Protein AF-A0A7K0MUE7-F1 (afdb_monomer_lite)

Structure (mmCIF, N/CA/C/O backbone):
data_AF-A0A7K0MUE7-F1
#
_entry.id   AF-A0A7K0MUE7-F1
#
loop_
_atom_site.group_PDB
_atom_site.id
_atom_site.type_symbol
_atom_site.label_atom_id
_atom_site.label_alt_id
_atom_site.label_comp_id
_atom_site.label_asym_id
_atom_site.label_entity_id
_atom_site.label_seq_id
_atom_site.pdbx_PDB_ins_code
_atom_site.Cartn_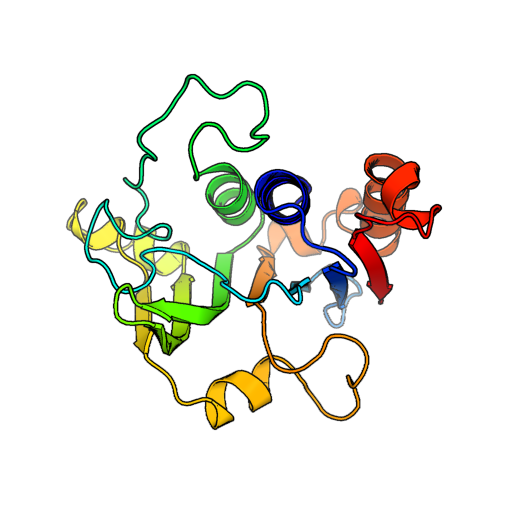x
_atom_site.Cartn_y
_atom_site.Cartn_z
_atom_site.occupancy
_atom_site.B_iso_or_equiv
_atom_site.auth_seq_id
_atom_site.auth_comp_id
_atom_site.auth_asym_id
_atom_site.auth_atom_id
_atom_site.pdbx_PDB_model_num
ATOM 1 N N . MET A 1 1 ? 1.397 7.897 -7.115 1.00 64.81 1 MET A N 1
ATOM 2 C CA . MET A 1 1 ? 2.329 8.061 -5.962 1.00 64.81 1 MET A CA 1
ATOM 3 C C . MET A 1 1 ? 1.820 9.136 -5.016 1.00 64.81 1 MET A C 1
ATOM 5 O O . MET A 1 1 ? 1.732 8.870 -3.827 1.00 64.81 1 MET A O 1
ATOM 9 N N . THR A 1 2 ? 1.452 10.316 -5.527 1.00 72.81 2 THR A N 1
ATOM 10 C CA . THR A 1 2 ? 0.734 11.356 -4.767 1.00 72.81 2 THR A CA 1
ATOM 11 C C . THR A 1 2 ? -0.554 10.816 -4.142 1.00 72.81 2 THR A C 1
ATOM 13 O O . THR A 1 2 ? -0.790 11.038 -2.965 1.00 72.81 2 THR A O 1
ATOM 16 N N . ASP A 1 3 ? -1.286 9.955 -4.854 1.00 74.00 3 ASP A N 1
ATOM 17 C CA . ASP A 1 3 ? -2.552 9.374 -4.371 1.00 74.00 3 ASP A CA 1
ATOM 18 C C . ASP A 1 3 ? -2.396 8.581 -3.060 1.00 74.00 3 ASP A C 1
ATOM 20 O O . ASP A 1 3 ? -3.285 8.580 -2.210 1.00 74.00 3 ASP A O 1
ATOM 24 N N . THR A 1 4 ? -1.248 7.921 -2.856 1.00 71.62 4 THR A N 1
ATOM 25 C CA . THR A 1 4 ? -0.945 7.204 -1.606 1.00 71.62 4 THR A CA 1
ATOM 26 C C . THR A 1 4 ? -0.767 8.176 -0.443 1.00 71.62 4 THR A C 1
ATOM 28 O O . THR A 1 4 ? -1.278 7.937 0.649 1.00 71.62 4 THR A O 1
ATOM 31 N N . LEU A 1 5 ? -0.083 9.298 -0.679 1.00 74.88 5 LEU A N 1
ATOM 32 C CA . LEU A 1 5 ? 0.125 10.342 0.326 1.00 74.88 5 LEU A CA 1
ATOM 33 C C . LEU A 1 5 ? -1.167 11.112 0.611 1.00 74.88 5 LEU A C 1
ATOM 35 O O . LEU A 1 5 ? -1.449 11.430 1.766 1.00 74.88 5 LEU A O 1
ATOM 39 N N . ASP A 1 6 ? -1.990 11.341 -0.410 1.00 74.88 6 ASP A N 1
ATOM 40 C CA . ASP A 1 6 ? -3.297 11.982 -0.271 1.00 74.88 6 ASP A CA 1
ATOM 41 C C . ASP A 1 6 ? -4.249 11.154 0.598 1.00 74.88 6 ASP A C 1
ATOM 43 O O . ASP A 1 6 ? -5.021 11.735 1.363 1.00 74.88 6 ASP A O 1
ATOM 47 N N . ASN A 1 7 ? -4.160 9.819 0.556 1.00 75.69 7 ASN A N 1
ATOM 48 C CA . ASN A 1 7 ? -4.917 8.948 1.461 1.00 75.69 7 ASN A CA 1
ATOM 49 C C . ASN A 1 7 ? -4.481 9.129 2.923 1.00 75.69 7 ASN A C 1
ATOM 51 O O . ASN A 1 7 ? -5.331 9.287 3.802 1.00 75.69 7 ASN A O 1
ATOM 55 N N . VAL A 1 8 ? -3.172 9.163 3.194 1.00 75.62 8 VAL A N 1
ATOM 56 C CA . VAL A 1 8 ? -2.651 9.375 4.557 1.00 75.62 8 VAL A CA 1
ATOM 57 C C . VAL A 1 8 ? -3.052 10.757 5.085 1.00 75.62 8 VAL A C 1
ATOM 59 O O . VAL A 1 8 ? -3.523 10.890 6.221 1.00 75.62 8 VAL A O 1
ATOM 62 N N . LEU A 1 9 ? -2.926 11.794 4.252 1.00 73.50 9 LEU A N 1
ATOM 63 C CA . LEU A 1 9 ? -3.312 13.167 4.586 1.00 73.50 9 LEU A CA 1
ATOM 64 C C . LEU A 1 9 ? -4.824 13.304 4.810 1.00 73.50 9 LEU A C 1
ATOM 66 O O . LEU A 1 9 ? -5.243 13.947 5.777 1.00 73.50 9 LEU A O 1
ATOM 70 N N . GLY A 1 10 ? -5.637 12.693 3.947 1.00 72.12 10 GLY A N 1
ATOM 71 C CA . GLY A 1 10 ? -7.096 12.695 4.044 1.00 72.12 10 GLY A CA 1
ATOM 72 C C . GLY A 1 10 ? -7.580 12.055 5.344 1.00 72.12 10 GLY A C 1
ATOM 73 O O . GLY A 1 10 ? -8.333 12.675 6.096 1.00 72.12 10 GLY A O 1
ATOM 74 N N . LEU A 1 11 ? -7.068 10.864 5.674 1.00 72.50 11 LEU A N 1
ATOM 75 C CA . LEU A 1 11 ? -7.414 10.157 6.912 1.00 72.50 11 LEU A CA 1
ATOM 76 C C . LEU A 1 11 ? -6.985 10.927 8.164 1.00 72.50 11 LEU A C 1
ATOM 78 O O . LEU A 1 11 ? -7.752 11.017 9.125 1.00 72.50 11 LEU A O 1
ATOM 82 N N . THR A 1 12 ? -5.793 11.528 8.140 1.00 70.75 12 THR A N 1
ATOM 83 C CA . THR A 1 12 ? -5.292 12.353 9.249 1.00 70.75 12 THR A CA 1
ATOM 84 C C . THR A 1 12 ? -6.242 13.512 9.549 1.00 70.75 12 THR A C 1
ATOM 86 O O . THR A 1 12 ? -6.580 13.752 10.711 1.00 70.75 12 THR A O 1
ATOM 89 N N . LYS A 1 13 ? -6.713 14.209 8.506 1.00 71.06 13 LYS A N 1
ATOM 90 C CA . LYS A 1 13 ? -7.662 15.322 8.639 1.00 71.06 13 LYS A CA 1
ATOM 91 C C . LYS A 1 13 ? -9.032 14.847 9.121 1.00 71.06 13 LYS A C 1
ATOM 93 O O . LYS A 1 13 ? -9.537 15.397 10.098 1.00 71.06 13 LYS A O 1
ATOM 98 N N . ALA A 1 14 ? -9.596 13.817 8.488 1.00 68.56 14 ALA A N 1
ATOM 99 C CA . ALA A 1 14 ? -10.932 13.305 8.799 1.00 68.56 14 ALA A CA 1
ATOM 100 C C . ALA A 1 14 ? -11.052 12.805 10.249 1.00 68.56 14 ALA A C 1
ATOM 102 O O . ALA A 1 14 ? -12.051 13.052 10.921 1.00 68.56 14 ALA A O 1
ATOM 103 N N . GLN A 1 15 ? -10.008 12.148 10.761 1.00 71.12 15 GLN A N 1
ATOM 104 C CA . GLN A 1 15 ? -9.977 11.617 12.126 1.00 71.12 15 GLN A CA 1
ATOM 105 C C . GLN A 1 15 ? -9.388 12.607 13.151 1.00 71.12 15 GLN A C 1
ATOM 107 O O . GLN A 1 15 ? -9.255 12.267 14.327 1.00 71.12 15 GLN A O 1
ATOM 112 N N . ASN A 1 16 ? -9.042 13.834 12.729 1.00 73.62 16 ASN A N 1
ATOM 113 C CA . ASN A 1 16 ? -8.389 14.859 13.554 1.00 73.62 16 ASN A CA 1
ATOM 114 C C . ASN A 1 16 ? -7.166 14.308 14.319 1.00 73.62 16 ASN A C 1
ATOM 116 O O . ASN A 1 16 ? -6.959 14.590 15.507 1.00 73.62 16 ASN A O 1
ATOM 120 N N . LEU A 1 17 ? -6.387 13.467 13.635 1.00 73.06 17 LEU A N 1
ATOM 121 C CA . LEU A 1 17 ? -5.216 12.813 14.199 1.00 73.06 17 LEU A CA 1
ATOM 122 C C . LEU A 1 17 ? -4.059 13.806 14.283 1.00 73.06 17 LEU A C 1
ATOM 124 O O . LEU A 1 17 ? -3.854 14.654 13.414 1.00 73.06 17 LEU A O 1
ATOM 128 N N . LYS A 1 18 ? -3.279 13.680 15.355 1.00 72.88 18 LYS A N 1
ATOM 129 C CA . LYS A 1 18 ? -2.115 14.527 15.621 1.00 72.88 18 LYS A CA 1
ATOM 130 C C . LYS A 1 18 ? -0.856 13.685 15.559 1.00 72.88 18 LYS A C 1
ATOM 132 O O . LYS A 1 18 ? -0.858 12.568 16.068 1.00 72.88 18 LYS A O 1
ATOM 137 N N . LYS A 1 19 ? 0.233 14.272 15.052 1.00 74.31 19 LYS A N 1
ATOM 138 C CA . LYS A 1 19 ? 1.558 13.630 14.970 1.00 74.31 19 LYS A CA 1
ATOM 139 C C . LYS A 1 19 ? 1.563 12.376 14.091 1.00 74.31 19 LYS A C 1
ATOM 141 O O . LYS A 1 19 ? 2.228 11.391 14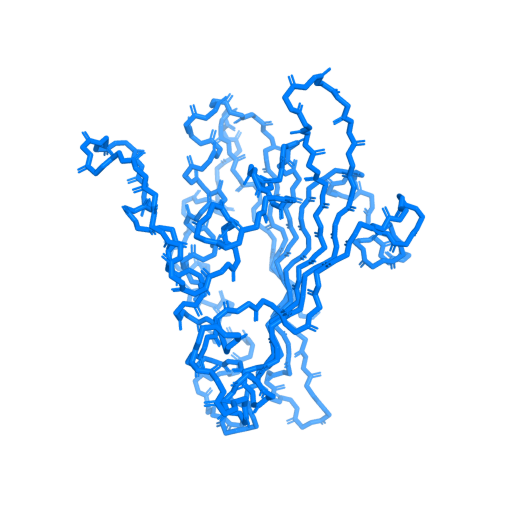.422 1.00 74.31 19 LYS A O 1
ATOM 146 N N . ILE A 1 20 ? 0.817 12.421 12.990 1.00 78.62 20 ILE A N 1
ATOM 147 C CA . ILE A 1 20 ? 0.959 11.389 11.974 1.00 78.62 20 ILE A CA 1
ATOM 148 C C . ILE A 1 20 ? 2.305 11.598 11.282 1.00 78.62 20 ILE A C 1
ATOM 150 O O . ILE A 1 20 ? 2.761 12.725 11.098 1.00 78.62 20 ILE A O 1
ATOM 154 N N . ARG A 1 21 ? 2.991 10.509 10.977 1.00 78.88 21 ARG A N 1
ATOM 155 C CA . ARG A 1 21 ? 4.256 10.498 10.252 1.00 78.88 21 ARG A CA 1
ATOM 156 C C . ARG A 1 21 ? 4.082 9.600 9.052 1.00 78.88 21 ARG A C 1
ATOM 158 O O . ARG A 1 21 ? 3.447 8.558 9.184 1.00 78.88 21 ARG A O 1
ATOM 165 N N . CYS A 1 22 ? 4.636 10.007 7.920 1.00 81.25 22 CYS A N 1
ATOM 166 C CA . CYS A 1 22 ? 4.669 9.191 6.718 1.00 81.25 22 CYS A CA 1
ATOM 167 C C . CYS A 1 22 ? 6.075 9.235 6.112 1.00 81.25 22 CYS A C 1
ATOM 169 O O . CYS A 1 22 ? 6.460 10.220 5.490 1.00 81.25 22 CYS A O 1
ATOM 171 N N . LEU A 1 23 ? 6.849 8.172 6.287 1.00 82.31 23 LEU A N 1
ATOM 172 C CA . LEU A 1 23 ? 8.147 8.007 5.646 1.00 82.31 23 LEU A CA 1
ATOM 173 C C . LEU A 1 23 ? 7.947 7.484 4.221 1.00 82.31 23 LEU A C 1
ATOM 175 O O . LEU A 1 23 ? 7.245 6.494 4.010 1.00 82.31 23 LEU A O 1
ATOM 179 N N . VAL A 1 24 ? 8.593 8.131 3.256 1.00 84.44 24 VAL A N 1
ATOM 180 C CA . VAL A 1 24 ? 8.695 7.657 1.875 1.00 84.44 24 VAL A CA 1
ATOM 181 C C . VAL A 1 24 ? 10.147 7.288 1.596 1.00 84.44 24 VAL A C 1
ATOM 183 O O . VAL A 1 24 ? 11.029 8.147 1.621 1.00 84.44 24 VAL A O 1
ATOM 186 N N . THR A 1 25 ? 10.401 6.019 1.302 1.00 85.62 25 THR A N 1
ATOM 187 C CA . THR A 1 25 ? 11.741 5.520 0.974 1.00 85.62 25 THR A CA 1
ATOM 188 C C . THR A 1 25 ? 11.788 5.100 -0.487 1.00 85.62 25 THR A C 1
ATOM 190 O O . THR A 1 25 ? 10.942 4.336 -0.954 1.00 85.62 25 THR A O 1
ATOM 193 N N . LEU A 1 26 ? 12.777 5.612 -1.217 1.00 87.19 26 LEU A N 1
ATOM 194 C CA . LEU A 1 26 ? 13.011 5.282 -2.619 1.00 87.19 26 LEU A CA 1
ATOM 195 C C . LEU A 1 26 ? 14.191 4.315 -2.697 1.00 87.19 26 LEU A C 1
ATOM 197 O O . LEU A 1 26 ? 15.323 4.703 -2.449 1.00 87.19 26 LEU A O 1
ATOM 201 N N . ILE A 1 27 ? 13.926 3.057 -3.034 1.00 88.19 27 ILE A N 1
ATOM 202 C CA . ILE A 1 27 ? 14.941 2.005 -3.101 1.00 88.19 27 ILE A CA 1
ATOM 203 C C . ILE A 1 27 ? 15.419 1.867 -4.544 1.00 88.19 27 ILE A C 1
ATOM 205 O O . ILE A 1 27 ? 14.619 1.627 -5.453 1.00 88.19 27 ILE A O 1
ATOM 209 N N . GLU A 1 28 ? 16.727 1.974 -4.750 1.00 87.94 28 GLU A N 1
ATOM 210 C CA . GLU A 1 28 ? 17.375 1.821 -6.054 1.00 87.94 28 GLU A CA 1
ATOM 211 C C . GLU A 1 28 ? 17.736 0.367 -6.381 1.00 87.94 28 GLU A C 1
ATOM 213 O O . GLU A 1 28 ? 18.046 -0.448 -5.509 1.00 87.94 28 GLU A O 1
ATOM 218 N N . ASN A 1 29 ? 17.737 0.043 -7.674 1.00 85.31 29 ASN A N 1
ATOM 219 C CA . ASN A 1 29 ? 18.393 -1.147 -8.202 1.00 85.31 29 ASN A CA 1
ATOM 220 C C . ASN A 1 29 ? 19.908 -0.902 -8.380 1.00 85.31 29 ASN A C 1
ATOM 222 O O . ASN A 1 29 ? 20.408 0.214 -8.262 1.00 85.31 29 ASN A O 1
ATOM 226 N N . LEU A 1 30 ? 20.659 -1.951 -8.733 1.00 84.38 30 LEU A N 1
ATOM 227 C CA . LEU A 1 30 ? 22.118 -1.873 -8.923 1.00 84.38 30 LEU A CA 1
ATOM 228 C C . LEU A 1 30 ? 22.567 -0.915 -10.043 1.00 84.38 30 LEU A C 1
ATOM 230 O O . LEU A 1 30 ? 23.736 -0.539 -10.092 1.00 84.38 30 LEU A O 1
ATOM 234 N N . SER A 1 31 ? 21.667 -0.549 -10.955 1.00 82.50 31 SER A N 1
ATOM 235 C CA . SER A 1 31 ? 21.910 0.408 -12.039 1.00 82.50 31 SER A CA 1
ATOM 236 C C . SER A 1 31 ? 21.506 1.848 -11.692 1.00 82.50 31 SER A C 1
ATOM 238 O O . SER A 1 31 ? 21.660 2.725 -12.542 1.00 82.50 31 SER A O 1
ATOM 240 N N . GLY A 1 32 ? 21.014 2.109 -10.474 1.00 81.25 32 GLY A N 1
ATOM 241 C CA . GLY A 1 32 ? 20.535 3.429 -10.035 1.00 81.25 32 GLY A CA 1
ATOM 242 C C . GLY A 1 32 ? 19.134 3.792 -10.545 1.00 81.25 32 GLY A C 1
ATOM 243 O O . GLY A 1 32 ? 18.726 4.950 -10.483 1.00 81.25 32 GLY A O 1
ATOM 244 N N . GLY A 1 33 ? 18.402 2.822 -11.097 1.00 83.25 33 GLY A N 1
ATOM 245 C CA . GLY A 1 33 ? 16.984 2.955 -11.423 1.00 83.25 33 GLY A CA 1
ATOM 246 C C . GLY A 1 33 ? 16.117 2.695 -10.194 1.00 83.25 33 GLY A C 1
ATOM 247 O O . GLY A 1 33 ? 16.521 1.967 -9.287 1.00 83.25 33 GLY A O 1
ATOM 248 N N . LEU A 1 34 ? 14.914 3.262 -10.149 1.00 87.44 34 LEU A N 1
ATOM 249 C CA . LEU A 1 34 ? 14.009 3.054 -9.018 1.00 87.44 34 LEU A CA 1
ATOM 250 C C . LEU A 1 34 ? 13.463 1.623 -9.029 1.00 87.44 34 LEU A C 1
ATOM 252 O O . LEU A 1 34 ? 12.707 1.252 -9.923 1.00 87.44 34 LEU A O 1
ATOM 256 N N . TYR A 1 35 ? 13.814 0.839 -8.014 1.00 89.69 35 TYR A N 1
ATOM 257 C CA . TYR A 1 35 ? 13.338 -0.529 -7.830 1.00 89.69 35 TYR A CA 1
ATOM 258 C C . TYR A 1 35 ? 12.019 -0.576 -7.062 1.00 89.69 35 TYR A C 1
ATOM 260 O O . TYR A 1 35 ? 11.081 -1.261 -7.471 1.00 89.69 35 TYR A O 1
ATOM 268 N N . CYS A 1 36 ? 11.948 0.141 -5.940 1.00 91.25 36 CYS A N 1
ATOM 269 C CA . CYS A 1 36 ? 10.795 0.096 -5.056 1.00 91.25 36 CYS A CA 1
ATOM 270 C C . CYS A 1 36 ? 10.533 1.454 -4.406 1.00 91.25 36 CYS A C 1
ATOM 272 O O . CYS A 1 36 ? 11.466 2.169 -4.047 1.00 91.25 36 CYS A O 1
ATOM 274 N N . VAL A 1 37 ? 9.257 1.796 -4.244 1.00 89.88 37 VAL A N 1
ATOM 275 C CA . VAL A 1 37 ? 8.822 2.898 -3.381 1.00 89.88 37 VAL A CA 1
ATOM 276 C C . VAL A 1 37 ? 8.149 2.297 -2.162 1.00 89.88 37 VAL A C 1
ATOM 278 O O . VAL A 1 37 ? 7.159 1.576 -2.301 1.00 89.88 37 VAL A O 1
ATOM 281 N N . GLU A 1 38 ? 8.669 2.602 -0.980 1.00 90.25 38 GLU A N 1
ATOM 282 C CA . GLU A 1 38 ? 8.033 2.249 0.283 1.00 90.25 38 GLU A CA 1
ATOM 283 C C . GLU A 1 38 ? 7.356 3.474 0.890 1.00 90.25 38 GLU A C 1
ATOM 285 O O . GLU A 1 38 ? 7.963 4.538 1.005 1.00 90.25 38 GLU A O 1
ATOM 290 N N . PHE A 1 39 ? 6.114 3.306 1.325 1.00 87.56 39 PHE A N 1
ATOM 291 C CA . PHE A 1 39 ? 5.402 4.255 2.167 1.00 87.56 39 PHE A CA 1
ATOM 292 C C . PHE A 1 39 ? 5.195 3.593 3.516 1.00 87.56 39 PHE A C 1
ATOM 294 O O . PHE A 1 39 ? 4.648 2.492 3.584 1.00 87.56 39 PHE A O 1
ATOM 301 N N . ARG A 1 40 ? 5.627 4.248 4.586 1.00 88.25 40 ARG A N 1
ATOM 302 C CA . ARG A 1 40 ? 5.329 3.828 5.950 1.00 88.25 40 ARG A CA 1
ATOM 303 C C . ARG A 1 40 ? 4.616 4.958 6.640 1.00 88.25 40 ARG A C 1
ATOM 305 O O . ARG A 1 40 ? 5.142 6.061 6.650 1.00 88.25 40 ARG A O 1
ATOM 312 N N . ASP A 1 41 ? 3.463 4.695 7.222 1.00 86.81 41 ASP A N 1
ATOM 313 C CA . ASP A 1 41 ? 2.736 5.658 8.041 1.00 86.81 41 ASP A CA 1
ATOM 314 C C . ASP A 1 41 ? 2.513 5.103 9.441 1.00 86.81 41 ASP A C 1
ATOM 316 O O . ASP A 1 41 ? 2.592 3.898 9.616 1.00 86.81 41 ASP A O 1
ATOM 320 N N . ASN A 1 42 ? 2.191 5.958 10.412 1.00 86.62 42 ASN A N 1
ATOM 321 C CA . ASN A 1 42 ? 1.809 5.535 11.762 1.00 86.62 42 ASN A CA 1
ATOM 322 C C . ASN A 1 42 ? 0.308 5.693 12.064 1.00 86.62 42 ASN A C 1
ATOM 324 O O . ASN A 1 42 ? -0.075 5.982 13.205 1.00 86.62 42 ASN A O 1
ATOM 328 N N . LEU A 1 43 ? -0.555 5.535 11.055 1.00 85.88 43 LEU A N 1
ATOM 329 C CA . LEU A 1 43 ? -1.998 5.629 11.244 1.00 85.88 43 LEU A CA 1
ATOM 330 C C . LEU A 1 43 ? -2.484 4.496 12.164 1.00 85.88 43 LEU A C 1
ATOM 332 O O . LEU A 1 43 ? -2.293 3.318 11.871 1.00 85.88 43 LEU A O 1
ATOM 336 N N . PRO A 1 44 ? -3.162 4.815 13.278 1.00 81.50 44 PRO A N 1
ATOM 337 C CA . PRO A 1 44 ? -3.440 3.842 14.332 1.00 81.50 44 PRO A CA 1
ATOM 338 C C . PRO A 1 44 ? -4.506 2.803 13.974 1.00 81.50 44 PRO A C 1
ATOM 340 O O . PRO A 1 44 ? -4.697 1.870 14.745 1.00 81.50 44 PRO A O 1
ATOM 343 N N . SER A 1 45 ? -5.247 2.999 12.884 1.00 81.25 45 SER A N 1
ATOM 344 C CA . SER A 1 45 ? -6.362 2.143 12.465 1.00 81.25 45 SER A CA 1
ATOM 345 C C . SER A 1 45 ? -6.118 1.420 11.139 1.00 81.25 45 SER A C 1
ATOM 347 O O . SER A 1 45 ? -6.928 0.562 10.790 1.00 81.25 45 SER A O 1
ATOM 349 N N . GLY A 1 46 ? -5.034 1.762 10.428 1.00 85.62 46 GLY A N 1
ATOM 350 C CA . GLY A 1 46 ? -4.711 1.265 9.090 1.00 85.62 46 GLY A CA 1
ATOM 351 C C . GLY A 1 46 ? -5.915 1.229 8.151 1.00 85.62 46 GLY A C 1
ATOM 352 O O . GLY A 1 46 ? -6.630 2.223 8.002 1.00 85.62 46 GLY A O 1
ATOM 353 N N . PHE A 1 47 ? -6.135 0.080 7.509 1.00 86.38 47 PHE A N 1
ATOM 354 C CA . PHE A 1 47 ? -7.231 -0.112 6.558 1.00 86.38 47 PHE A CA 1
ATOM 355 C C . PHE A 1 47 ? -8.473 -0.696 7.237 1.00 86.38 47 PHE A C 1
ATOM 357 O O . PHE A 1 47 ? -8.467 -1.819 7.746 1.00 86.38 47 PHE A O 1
ATOM 364 N N . LYS A 1 48 ? -9.570 0.063 7.192 1.00 84.12 48 LYS A N 1
ATOM 365 C CA . LYS A 1 48 ? -10.893 -0.412 7.603 1.00 84.12 48 LYS A CA 1
ATOM 366 C C . LYS A 1 48 ? -11.377 -1.505 6.639 1.00 84.12 48 LYS A C 1
ATOM 368 O O . LYS A 1 48 ? -11.139 -1.403 5.440 1.00 84.12 48 LYS A O 1
ATOM 373 N N . ASP A 1 49 ? -12.061 -2.516 7.175 1.00 87.75 49 ASP A N 1
ATOM 374 C CA . ASP A 1 49 ? -12.688 -3.611 6.415 1.00 87.75 49 ASP A CA 1
ATOM 375 C C . ASP A 1 49 ? -11.686 -4.468 5.610 1.00 87.75 49 ASP A C 1
ATOM 377 O O . ASP A 1 49 ? -12.060 -5.186 4.688 1.00 87.75 49 ASP A O 1
ATOM 381 N N . ILE A 1 50 ? -10.394 -4.434 5.971 1.00 90.31 50 ILE A N 1
ATOM 382 C CA . ILE A 1 50 ? -9.347 -5.167 5.244 1.00 90.31 50 ILE A CA 1
ATOM 383 C C . ILE A 1 50 ? -9.557 -6.680 5.233 1.00 90.31 50 ILE A C 1
ATOM 385 O O . ILE A 1 50 ? -9.158 -7.322 4.276 1.00 90.31 50 ILE A O 1
ATOM 389 N N . MET A 1 51 ? -10.199 -7.239 6.260 1.00 92.00 51 MET A N 1
ATOM 390 C CA . MET A 1 51 ? -10.462 -8.678 6.354 1.00 92.00 51 MET A CA 1
ATOM 391 C C . MET A 1 51 ? -11.797 -9.100 5.734 1.00 92.00 51 MET A C 1
ATOM 393 O O . MET A 1 51 ? -12.134 -10.280 5.793 1.00 92.00 51 MET A O 1
ATOM 397 N N . GLU A 1 52 ? -12.568 -8.163 5.183 1.00 90.25 52 GLU A N 1
ATOM 398 C CA . GLU A 1 52 ? -13.798 -8.499 4.471 1.00 90.25 52 GLU A CA 1
ATOM 399 C C . GLU A 1 52 ? -13.477 -9.144 3.109 1.00 90.25 52 GLU A C 1
ATOM 401 O O . GLU A 1 52 ? -12.346 -9.084 2.616 1.00 90.25 52 GLU A O 1
ATOM 406 N N . GLU A 1 53 ? -14.477 -9.776 2.497 1.00 88.06 53 GLU A N 1
ATOM 407 C CA . GLU A 1 53 ? -14.360 -10.447 1.196 1.00 88.06 53 GLU A CA 1
ATOM 408 C C . GLU A 1 53 ? -14.970 -9.608 0.063 1.00 88.06 53 GLU A C 1
ATOM 410 O O . GLU A 1 53 ? -15.867 -8.780 0.275 1.00 88.06 53 GLU A O 1
ATOM 415 N N . GLY A 1 54 ? -14.508 -9.839 -1.170 1.00 87.06 54 GLY A N 1
ATOM 416 C CA . GLY A 1 54 ? -15.067 -9.209 -2.360 1.00 87.06 54 GLY A CA 1
ATOM 417 C C . GLY A 1 54 ? -14.990 -7.684 -2.319 1.00 87.06 54 GLY A C 1
ATOM 418 O O . GLY A 1 54 ? -14.064 -7.089 -1.772 1.00 87.06 54 GLY A O 1
ATOM 419 N N . ALA A 1 55 ? -16.011 -7.022 -2.864 1.00 85.69 55 ALA A N 1
ATOM 420 C CA . ALA A 1 55 ? -16.054 -5.563 -2.971 1.00 85.69 55 ALA A CA 1
ATOM 421 C C . ALA A 1 55 ? -16.087 -4.818 -1.619 1.00 85.69 55 ALA A C 1
ATOM 423 O O . ALA A 1 55 ? -15.930 -3.598 -1.608 1.00 85.69 55 ALA A O 1
ATOM 424 N N . ALA A 1 56 ? -16.288 -5.503 -0.488 1.00 86.12 56 ALA A N 1
ATOM 425 C CA . ALA A 1 56 ? -16.159 -4.889 0.834 1.00 86.12 56 ALA A CA 1
ATOM 426 C C . ALA A 1 56 ? -14.686 -4.677 1.229 1.00 86.12 56 ALA A C 1
ATOM 428 O O . ALA A 1 56 ? -14.379 -3.726 1.945 1.00 86.12 56 ALA A O 1
ATOM 429 N N . ASN A 1 57 ? -13.775 -5.498 0.698 1.00 88.50 57 ASN A N 1
ATOM 430 C CA . ASN A 1 57 ? -12.344 -5.364 0.922 1.00 88.50 57 ASN A CA 1
ATOM 431 C C . ASN A 1 57 ? -11.773 -4.164 0.143 1.00 88.50 57 ASN A C 1
ATOM 433 O O . ASN A 1 57 ? -11.916 -4.124 -1.081 1.00 88.50 57 ASN A O 1
ATOM 437 N N . PRO A 1 58 ? -11.047 -3.223 0.775 1.00 87.25 58 PRO A N 1
ATOM 438 C CA . PRO A 1 58 ? -10.443 -2.085 0.079 1.00 87.25 58 PRO A CA 1
ATOM 439 C C . PRO A 1 58 ? -9.394 -2.467 -0.982 1.00 87.25 58 PRO A C 1
ATOM 441 O O . PRO A 1 58 ? -9.054 -1.627 -1.823 1.00 87.25 58 PRO A O 1
ATOM 444 N N . PHE A 1 59 ? -8.875 -3.697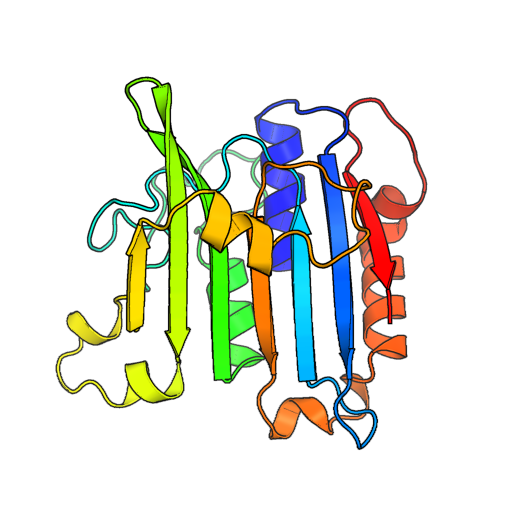 -0.964 1.00 89.44 59 PHE A N 1
ATOM 445 C CA . PHE A 1 59 ? -7.894 -4.212 -1.925 1.00 89.44 59 PHE A CA 1
ATOM 446 C C . PHE A 1 59 ? -8.500 -5.020 -3.073 1.00 89.44 59 PHE A C 1
ATOM 448 O O . PHE A 1 59 ? -7.783 -5.328 -4.022 1.00 89.44 59 PHE A O 1
ATOM 455 N N . ASN A 1 60 ? -9.804 -5.297 -3.041 1.00 88.75 60 ASN A N 1
ATOM 456 C CA . ASN A 1 60 ? -10.493 -5.871 -4.189 1.00 88.75 60 ASN A CA 1
ATOM 457 C C . ASN A 1 60 ? -10.610 -4.829 -5.320 1.00 88.75 60 ASN A C 1
ATOM 459 O O . ASN A 1 60 ? -10.880 -3.645 -5.077 1.00 88.75 60 ASN A O 1
ATOM 463 N N . MET A 1 61 ? -10.419 -5.252 -6.571 1.00 85.44 61 MET A N 1
ATOM 464 C CA . MET A 1 61 ? -10.427 -4.346 -7.731 1.00 85.44 61 MET A CA 1
ATOM 465 C C . MET A 1 61 ? -11.817 -3.800 -8.092 1.00 85.44 61 MET A C 1
ATOM 467 O O . MET A 1 61 ? -11.906 -2.752 -8.727 1.00 85.44 61 MET A O 1
ATOM 471 N N . ALA A 1 62 ? -12.901 -4.441 -7.644 1.00 83.69 62 ALA A N 1
ATOM 472 C CA . ALA A 1 62 ? -14.266 -3.913 -7.735 1.00 83.69 62 ALA A CA 1
ATOM 473 C C . ALA A 1 62 ? -14.682 -3.080 -6.512 1.00 83.69 62 ALA A C 1
ATOM 475 O O . ALA A 1 62 ? -15.834 -2.646 -6.445 1.00 83.69 62 ALA A O 1
ATOM 476 N N . HIS A 1 63 ? -13.793 -2.851 -5.540 1.00 81.19 63 HIS A N 1
ATOM 477 C CA . HIS A 1 63 ? -14.134 -2.056 -4.366 1.00 81.19 63 HIS A CA 1
ATOM 478 C C . HIS A 1 63 ? -14.550 -0.637 -4.753 1.00 81.19 63 HIS A C 1
ATOM 480 O O . HIS A 1 63 ? -13.772 0.127 -5.328 1.00 81.19 63 HIS A O 1
ATOM 486 N N . THR A 1 64 ? -15.757 -0.265 -4.341 1.00 67.50 64 THR A N 1
ATOM 487 C CA . THR A 1 64 ? -16.273 1.100 -4.422 1.00 67.50 64 THR A CA 1
ATOM 488 C C . THR A 1 64 ? -16.757 1.519 -3.046 1.00 67.50 64 THR A C 1
ATOM 490 O O . THR A 1 64 ? -17.572 0.824 -2.436 1.00 67.50 64 THR A O 1
ATOM 493 N N . ARG A 1 65 ? -16.299 2.669 -2.557 1.00 64.69 65 ARG A N 1
ATOM 494 C CA . ARG A 1 65 ? -16.729 3.185 -1.256 1.00 64.69 65 ARG A CA 1
ATOM 495 C C . ARG A 1 65 ? -18.118 3.823 -1.356 1.00 64.69 65 ARG A C 1
ATOM 497 O O . ARG A 1 65 ? -18.392 4.594 -2.270 1.00 64.69 65 ARG A O 1
ATOM 504 N N . SER A 1 66 ? -18.992 3.545 -0.390 1.00 54.69 66 SER A N 1
ATOM 505 C CA . SER A 1 66 ? -20.286 4.224 -0.262 1.00 54.69 66 SER A CA 1
ATOM 506 C C . SER A 1 66 ? -20.114 5.589 0.420 1.00 54.69 66 SER A C 1
ATOM 508 O O . SER A 1 66 ? -19.747 5.619 1.594 1.00 54.69 66 SER A O 1
ATOM 510 N N . GLY A 1 67 ? -20.404 6.702 -0.271 1.00 52.03 67 GLY A N 1
ATOM 511 C CA . GLY A 1 67 ? -20.409 8.041 0.352 1.00 52.03 67 GLY A CA 1
ATOM 512 C C . GLY A 1 67 ? -19.893 9.209 -0.499 1.00 52.03 67 GLY A C 1
ATOM 513 O O . GLY A 1 67 ? -19.200 10.065 0.031 1.00 52.03 67 GLY A O 1
ATOM 514 N N . HIS A 1 68 ? -20.237 9.275 -1.790 1.00 44.06 68 HIS A N 1
ATOM 515 C CA . HIS A 1 68 ? -19.725 10.242 -2.785 1.00 44.06 68 HIS A CA 1
ATOM 516 C C . HIS A 1 68 ? -20.092 11.738 -2.576 1.00 44.06 68 HIS A C 1
ATOM 518 O O . HIS A 1 68 ? -20.194 12.482 -3.550 1.00 44.06 68 HIS A O 1
ATOM 524 N N . HIS A 1 69 ? -20.358 12.195 -1.349 1.00 44.34 69 HIS A N 1
ATOM 525 C CA . HIS A 1 69 ? -20.860 13.552 -1.075 1.00 44.34 69 HIS A CA 1
ATOM 526 C C . HIS A 1 69 ? -20.161 14.281 0.087 1.00 44.34 69 HIS A C 1
ATOM 528 O O . HIS A 1 69 ? -20.688 15.295 0.543 1.00 44.34 69 HIS A O 1
ATOM 534 N N . ASP A 1 70 ? -19.019 13.796 0.588 1.00 49.75 70 ASP A N 1
ATOM 535 C CA . ASP A 1 70 ? -18.247 14.538 1.596 1.00 49.75 70 ASP A CA 1
ATOM 536 C C . ASP A 1 70 ? -17.092 15.311 0.946 1.00 49.75 70 ASP A C 1
ATOM 538 O O . ASP A 1 70 ? -16.042 14.752 0.636 1.00 49.75 70 ASP A O 1
ATOM 542 N N . ASP A 1 71 ? -17.290 16.620 0.778 1.00 49.28 71 ASP A N 1
ATOM 543 C CA . ASP A 1 71 ? -16.314 17.559 0.204 1.00 49.28 71 ASP A CA 1
ATOM 544 C C . ASP A 1 71 ? -15.013 17.686 1.037 1.00 49.28 71 ASP A C 1
ATOM 546 O O . ASP A 1 71 ? -14.086 18.393 0.635 1.00 49.28 71 ASP A O 1
ATOM 550 N N . ASN A 1 72 ? -14.926 17.046 2.213 1.00 46.34 72 ASN A N 1
ATOM 551 C CA . ASN A 1 72 ? -13.725 17.049 3.059 1.00 46.34 72 ASN A CA 1
ATOM 552 C C . ASN A 1 72 ? -12.811 15.830 2.856 1.00 46.34 72 ASN A C 1
ATOM 554 O O . ASN A 1 72 ? -11.739 15.776 3.470 1.00 46.34 72 ASN A O 1
ATOM 558 N N . GLU A 1 73 ? -13.201 14.858 2.028 1.00 50.28 73 GLU A N 1
ATOM 559 C CA . GLU A 1 73 ? -12.370 13.699 1.703 1.00 50.28 73 GLU A CA 1
ATOM 560 C C . GLU A 1 73 ? -11.648 13.892 0.359 1.00 50.28 73 GLU A C 1
ATOM 562 O O . GLU A 1 73 ? -12.235 14.284 -0.641 1.00 50.28 73 GLU A O 1
ATOM 567 N N . THR A 1 74 ? -10.349 13.589 0.315 1.00 49.03 74 THR A N 1
ATOM 568 C CA . THR A 1 74 ? -9.529 13.657 -0.911 1.00 49.03 74 THR A CA 1
ATOM 569 C C . THR A 1 74 ? -9.661 12.416 -1.803 1.00 49.03 74 THR A C 1
ATOM 571 O O . THR A 1 74 ? -9.155 12.416 -2.921 1.00 49.03 74 THR A O 1
ATOM 574 N N . SER A 1 75 ? -10.314 11.351 -1.321 1.00 53.78 75 SER A N 1
ATOM 575 C CA . SER A 1 75 ? -10.399 10.041 -1.980 1.00 53.78 75 SER A CA 1
ATOM 576 C C . SER A 1 75 ? -11.859 9.655 -2.227 1.00 53.78 75 SER A C 1
ATOM 578 O O . SER A 1 75 ? -12.505 9.033 -1.388 1.00 53.78 75 SER A O 1
ATOM 580 N N . GLU A 1 76 ? -12.384 10.030 -3.395 1.00 45.28 76 GLU A N 1
ATOM 581 C CA . GLU A 1 76 ? -13.811 9.883 -3.741 1.00 45.28 76 GLU A CA 1
ATOM 582 C C . GLU A 1 76 ? -14.232 8.440 -4.090 1.00 45.28 76 GLU A C 1
ATOM 584 O O . GLU A 1 76 ? -15.421 8.110 -4.052 1.00 45.28 76 GLU A O 1
ATOM 589 N N . PHE A 1 77 ? -13.270 7.570 -4.428 1.00 49.19 77 PHE A N 1
ATOM 590 C CA . PHE A 1 77 ? -13.543 6.247 -5.012 1.00 49.19 77 PHE A CA 1
ATOM 591 C C . PHE A 1 77 ? -12.785 5.083 -4.356 1.00 49.19 77 PHE A C 1
ATOM 593 O O . PHE A 1 77 ? -13.108 3.931 -4.625 1.00 49.19 77 PHE A O 1
ATOM 600 N N . GLY A 1 78 ? -11.782 5.337 -3.503 1.00 56.12 78 GLY A N 1
ATOM 601 C CA . GLY A 1 78 ? -10.982 4.270 -2.873 1.00 56.12 78 GLY A CA 1
ATOM 602 C C . GLY A 1 78 ? -10.073 3.483 -3.838 1.00 56.12 78 GLY A C 1
ATOM 603 O O . GLY A 1 78 ? -9.519 2.448 -3.462 1.00 56.12 78 GLY A O 1
ATOM 604 N N . ILE A 1 79 ? -9.905 3.961 -5.078 1.00 60.78 79 ILE A N 1
ATOM 605 C CA . ILE A 1 79 ? -9.108 3.314 -6.141 1.00 60.78 79 ILE A CA 1
ATOM 606 C C . ILE A 1 79 ? -7.775 4.012 -6.428 1.00 60.78 79 ILE A C 1
ATOM 608 O O . ILE A 1 79 ? -6.877 3.379 -6.966 1.00 60.78 79 ILE A O 1
ATOM 612 N N . GLY A 1 80 ? -7.603 5.280 -6.035 1.00 66.94 80 GLY A N 1
ATOM 613 C CA . GLY A 1 80 ? -6.507 6.122 -6.540 1.00 66.94 80 GLY A CA 1
ATOM 614 C C . GLY A 1 80 ? -5.103 5.539 -6.337 1.00 66.94 80 GLY A C 1
ATOM 615 O O . GLY A 1 80 ? -4.276 5.574 -7.246 1.00 66.94 80 GLY A O 1
ATOM 616 N N . TYR A 1 81 ? -4.832 4.919 -5.183 1.00 75.50 81 TYR A N 1
ATOM 617 C CA . TYR A 1 81 ? -3.526 4.287 -4.964 1.00 75.50 81 TYR A CA 1
ATOM 618 C C . TYR A 1 81 ? -3.383 2.941 -5.701 1.00 75.50 81 TYR A C 1
ATOM 620 O O . TYR A 1 81 ? -2.265 2.589 -6.074 1.00 75.50 81 TYR A O 1
ATOM 628 N N . LYS A 1 82 ? -4.485 2.212 -5.949 1.00 79.88 82 LYS A N 1
ATOM 629 C CA . LYS A 1 82 ? -4.485 0.968 -6.738 1.00 79.88 82 LYS A CA 1
ATOM 630 C C . LYS A 1 82 ? -4.208 1.272 -8.210 1.00 79.88 82 LYS A C 1
ATOM 632 O O . LYS A 1 82 ? -3.313 0.663 -8.785 1.00 79.88 82 LYS A O 1
ATOM 637 N N . ASP A 1 83 ? -4.872 2.278 -8.775 1.00 80.31 83 ASP A N 1
ATOM 638 C CA . ASP A 1 83 ? -4.657 2.724 -10.159 1.00 80.31 83 ASP A CA 1
ATOM 639 C C . ASP A 1 83 ? -3.217 3.201 -10.375 1.00 80.31 83 ASP A C 1
ATOM 641 O O . ASP A 1 83 ? -2.539 2.784 -11.318 1.00 80.31 83 ASP A O 1
ATOM 645 N N . GLY A 1 84 ? -2.712 4.027 -9.451 1.00 79.62 84 GLY A N 1
ATOM 646 C CA . GLY A 1 84 ? -1.323 4.470 -9.474 1.00 79.62 84 GLY A CA 1
ATOM 647 C C . GLY A 1 84 ? -0.331 3.304 -9.396 1.00 79.62 84 GLY A C 1
ATOM 648 O O . GLY A 1 84 ? 0.667 3.307 -10.119 1.00 79.62 84 GLY A O 1
ATOM 649 N N . ALA A 1 85 ? -0.607 2.299 -8.560 1.00 84.50 85 ALA A N 1
ATOM 650 C CA . ALA A 1 85 ? 0.227 1.107 -8.450 1.00 84.50 85 ALA A CA 1
ATOM 651 C C . ALA A 1 85 ? 0.182 0.250 -9.726 1.00 84.50 85 ALA A C 1
ATOM 653 O O . ALA A 1 85 ? 1.240 -0.126 -10.215 1.00 84.50 85 ALA A O 1
ATOM 654 N N . ILE A 1 86 ? -0.991 0.010 -10.323 1.00 86.56 86 ILE A N 1
ATOM 655 C CA . ILE A 1 86 ? -1.142 -0.784 -11.559 1.00 86.56 86 ILE A CA 1
ATOM 656 C C . ILE A 1 86 ? -0.313 -0.196 -12.708 1.00 86.56 86 ILE A C 1
ATOM 658 O O . ILE A 1 86 ? 0.327 -0.931 -13.467 1.00 86.56 86 ILE A O 1
ATOM 662 N N . VAL A 1 87 ? -0.305 1.133 -12.844 1.00 85.56 87 VAL A N 1
ATOM 663 C CA . VAL A 1 87 ? 0.451 1.820 -13.902 1.00 85.56 87 VAL A CA 1
ATOM 664 C C . VAL A 1 87 ? 1.960 1.739 -13.653 1.00 85.56 87 VAL A C 1
ATOM 666 O O . VAL A 1 87 ? 2.738 1.529 -14.585 1.00 85.56 87 VAL A O 1
ATOM 669 N N . MET A 1 88 ? 2.388 1.906 -12.400 1.00 86.25 88 MET A N 1
ATOM 670 C CA . MET A 1 88 ? 3.802 2.113 -12.073 1.00 86.25 88 MET A CA 1
ATOM 671 C C . MET A 1 88 ? 4.555 0.832 -11.699 1.00 86.25 88 MET A C 1
ATOM 673 O O . MET A 1 88 ? 5.762 0.742 -11.951 1.00 86.25 88 MET A O 1
ATOM 677 N N . ALA A 1 89 ? 3.869 -0.147 -11.117 1.00 89.94 89 ALA A N 1
ATOM 678 C CA . ALA A 1 89 ? 4.439 -1.325 -10.477 1.00 89.94 89 ALA A CA 1
ATOM 679 C C . ALA A 1 89 ? 3.949 -2.628 -11.125 1.00 89.94 89 ALA A C 1
ATOM 681 O O . ALA A 1 89 ? 2.867 -2.682 -11.706 1.00 89.94 89 ALA A O 1
ATOM 682 N N . ASP A 1 90 ? 4.762 -3.679 -11.019 1.0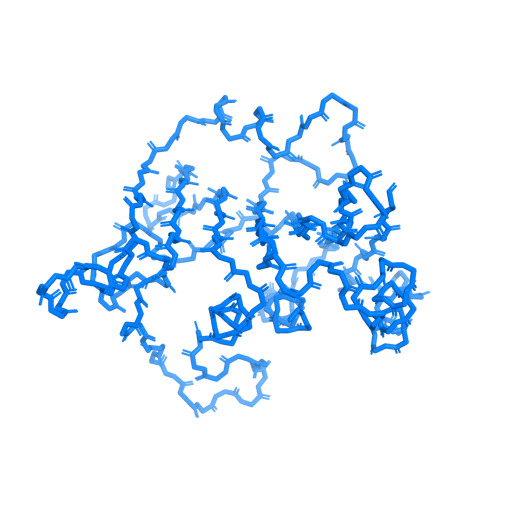0 93.50 90 ASP A N 1
ATOM 683 C CA . ASP A 1 90 ? 4.344 -5.053 -11.336 1.00 93.50 90 ASP A CA 1
ATOM 684 C C . ASP A 1 90 ? 3.704 -5.722 -10.110 1.00 93.50 90 ASP A C 1
ATOM 686 O O . ASP A 1 90 ? 2.866 -6.612 -10.247 1.00 93.50 90 ASP A O 1
ATOM 690 N N . ARG A 1 91 ? 4.060 -5.259 -8.905 1.00 94.81 91 ARG A N 1
ATOM 691 C CA . ARG A 1 91 ? 3.591 -5.825 -7.641 1.00 94.81 91 ARG A CA 1
ATOM 692 C C . ARG A 1 91 ? 3.404 -4.754 -6.574 1.00 94.81 91 ARG A C 1
ATOM 694 O O . ARG A 1 91 ? 4.248 -3.870 -6.406 1.00 94.81 91 ARG A O 1
ATOM 701 N N . LEU A 1 92 ? 2.318 -4.878 -5.824 1.00 94.75 92 LEU A N 1
ATOM 702 C CA . LEU A 1 92 ? 1.994 -4.067 -4.657 1.00 94.75 92 LEU A CA 1
ATOM 703 C C . LEU A 1 92 ? 1.909 -4.977 -3.428 1.00 94.75 92 LEU A C 1
ATOM 705 O O . LEU A 1 92 ? 1.195 -5.976 -3.443 1.00 94.75 92 LEU A O 1
ATOM 709 N N . GLU A 1 93 ? 2.622 -4.625 -2.362 1.00 96.06 93 GLU A N 1
ATOM 710 C CA . GLU A 1 93 ? 2.501 -5.291 -1.062 1.00 96.06 93 GLU A CA 1
ATOM 711 C C . GLU A 1 93 ? 2.051 -4.306 0.007 1.00 96.06 93 GLU A C 1
ATOM 713 O O . GLU A 1 93 ? 2.551 -3.182 0.068 1.00 96.06 93 GLU A O 1
ATOM 718 N N . VAL A 1 94 ? 1.147 -4.746 0.877 1.00 94.88 94 VAL A N 1
ATOM 719 C CA . VAL A 1 94 ? 0.700 -3.991 2.043 1.00 94.88 94 VAL A CA 1
ATOM 720 C C . VAL A 1 94 ? 0.800 -4.850 3.287 1.00 94.88 94 VAL A C 1
ATOM 722 O O . VAL A 1 94 ? 0.252 -5.945 3.351 1.00 94.88 94 VAL A O 1
ATOM 725 N N . TYR A 1 95 ? 1.463 -4.306 4.296 1.00 94.81 95 TYR A N 1
ATOM 726 C CA . TYR A 1 95 ? 1.482 -4.808 5.659 1.00 94.81 95 TYR A CA 1
ATOM 727 C C . TYR A 1 95 ? 0.808 -3.753 6.515 1.00 94.81 95 TYR A C 1
ATOM 729 O O . TYR A 1 95 ? 1.225 -2.597 6.495 1.00 94.81 95 TYR A O 1
ATOM 737 N N . THR A 1 96 ? -0.233 -4.103 7.258 1.00 93.81 96 THR A N 1
ATOM 738 C CA . THR A 1 96 ? -0.982 -3.092 8.013 1.00 93.81 96 THR A CA 1
ATOM 739 C C . THR A 1 96 ? -1.526 -3.632 9.320 1.00 93.81 96 THR A C 1
ATOM 741 O O . THR A 1 96 ? -1.905 -4.800 9.432 1.00 93.81 96 THR A O 1
ATOM 744 N N . HIS A 1 97 ? -1.545 -2.757 10.318 1.00 92.25 97 HIS A N 1
ATOM 745 C CA . HIS A 1 97 ? -2.331 -2.916 11.530 1.00 92.25 97 HIS A CA 1
ATOM 746 C C . HIS A 1 97 ? -3.778 -2.500 11.258 1.00 92.25 97 HIS A C 1
ATOM 748 O O . HIS A 1 97 ? -4.018 -1.491 10.607 1.00 92.25 97 HIS A O 1
ATOM 754 N N . TYR A 1 98 ? -4.747 -3.243 11.781 1.00 90.75 98 TYR A N 1
ATOM 755 C CA . TYR A 1 98 ? -6.154 -2.868 11.681 1.00 90.75 98 TYR A CA 1
ATOM 756 C C . TYR A 1 98 ? -6.892 -3.139 12.991 1.00 90.75 98 TYR A C 1
ATOM 758 O O . TYR A 1 98 ? -6.461 -3.927 13.837 1.00 90.75 98 TYR A O 1
ATOM 766 N N . THR A 1 99 ? -8.030 -2.468 13.166 1.00 87.88 99 THR A N 1
ATOM 767 C CA . THR A 1 99 ? -8.924 -2.670 14.314 1.00 87.88 99 THR A CA 1
ATOM 768 C C . THR A 1 99 ? -10.267 -3.202 13.829 1.00 87.88 99 THR A C 1
ATOM 770 O O . THR A 1 99 ? -10.905 -2.598 12.969 1.00 87.88 99 THR A O 1
ATOM 773 N N . ARG A 1 100 ? -10.700 -4.335 14.384 1.00 86.69 100 ARG A N 1
ATOM 774 C CA . ARG A 1 100 ? -12.011 -4.947 14.124 1.00 86.69 100 ARG A CA 1
ATOM 775 C C . ARG A 1 100 ? -13.126 -4.154 14.809 1.00 86.69 100 ARG A C 1
ATOM 777 O O . ARG A 1 100 ? -12.881 -3.442 15.781 1.00 86.69 100 ARG A O 1
ATOM 784 N N . GLU A 1 101 ? -14.375 -4.345 14.382 1.00 83.94 101 GLU A N 1
ATOM 785 C CA . GLU A 1 101 ? -15.540 -3.663 14.982 1.00 83.94 101 GLU A CA 1
ATOM 786 C C . GLU A 1 101 ? -15.690 -3.915 16.491 1.00 83.94 101 GLU A C 1
ATOM 788 O O . GLU A 1 101 ? -16.131 -3.046 17.239 1.00 83.94 101 GLU A O 1
ATOM 793 N N . ASN A 1 102 ? -15.277 -5.095 16.961 1.00 86.88 102 ASN A N 1
ATOM 794 C CA . ASN A 1 102 ? -15.292 -5.456 18.379 1.00 86.88 102 ASN A CA 1
ATOM 795 C C . ASN A 1 102 ? -14.128 -4.843 19.192 1.00 86.88 102 ASN A C 1
ATOM 797 O O . ASN A 1 102 ? -13.977 -5.162 20.372 1.00 86.88 102 ASN A O 1
ATOM 801 N N . GLY A 1 103 ? -13.294 -4.000 18.572 1.00 86.75 103 GLY A N 1
ATOM 802 C CA . GLY A 1 103 ? -12.131 -3.353 19.178 1.00 86.75 103 GLY A CA 1
ATOM 803 C C . GLY A 1 103 ? -10.876 -4.225 19.259 1.00 86.75 103 GLY A C 1
ATOM 804 O O . GLY A 1 103 ? -9.873 -3.777 19.811 1.00 86.75 103 GLY A O 1
ATOM 805 N N . GLN A 1 104 ? -10.903 -5.458 18.743 1.00 89.19 104 GLN A N 1
ATOM 806 C CA . GLN A 1 104 ? -9.710 -6.302 18.679 1.00 89.19 104 GLN A CA 1
ATOM 807 C C . GLN A 1 104 ? -8.763 -5.818 17.582 1.00 89.19 104 GLN A C 1
ATOM 809 O O . GLN A 1 104 ? -9.186 -5.504 16.470 1.00 89.19 104 GLN A O 1
ATOM 814 N N . GLU A 1 105 ? -7.473 -5.792 17.898 1.00 90.69 105 GLU A N 1
ATOM 815 C CA . GLU A 1 105 ? -6.420 -5.443 16.947 1.00 90.69 105 GLU A CA 1
ATOM 816 C C . GLU A 1 105 ? -5.959 -6.683 16.169 1.00 90.69 105 GLU A C 1
ATOM 818 O O . GLU A 1 105 ? -5.902 -7.786 16.722 1.00 90.69 105 GLU A O 1
ATOM 823 N N . GLY A 1 106 ? -5.612 -6.490 14.899 1.00 93.25 106 GLY A N 1
ATOM 824 C CA . GLY A 1 106 ? -5.058 -7.514 14.018 1.00 93.25 106 GLY A CA 1
ATOM 825 C C . GLY A 1 106 ? -4.000 -6.939 13.079 1.00 93.25 106 GLY A C 1
ATOM 826 O O . GLY A 1 106 ? -3.795 -5.725 13.015 1.00 93.25 106 GLY A O 1
ATOM 827 N N . TYR A 1 107 ? -3.316 -7.827 12.359 1.00 94.88 107 TYR A N 1
ATOM 828 C CA . TYR A 1 107 ? -2.322 -7.461 11.352 1.00 94.88 107 TYR A CA 1
ATOM 829 C C . TYR A 1 107 ? -2.579 -8.256 10.081 1.00 94.88 107 TYR A C 1
ATOM 831 O O . TYR A 1 107 ? -2.871 -9.447 10.149 1.00 94.88 107 TYR A O 1
ATOM 839 N N . ALA A 1 108 ? -2.475 -7.611 8.928 1.00 95.75 108 ALA A N 1
ATOM 840 C CA . ALA A 1 108 ? -2.728 -8.244 7.643 1.00 95.75 108 ALA A CA 1
ATOM 841 C C . ALA A 1 108 ? -1.562 -8.022 6.686 1.00 95.75 108 ALA A C 1
ATOM 843 O O . ALA A 1 108 ? -0.892 -6.983 6.727 1.00 95.75 108 ALA A O 1
ATOM 844 N N . LYS A 1 109 ? -1.363 -9.009 5.814 1.00 96.62 109 LYS A N 1
ATOM 845 C CA . LYS A 1 109 ? -0.551 -8.901 4.610 1.00 96.62 109 LYS A CA 1
ATOM 846 C C . LYS A 1 109 ? -1.462 -9.047 3.400 1.00 96.62 109 LYS A C 1
ATOM 848 O O . LYS A 1 109 ? -2.225 -10.009 3.307 1.00 96.62 109 LYS A O 1
ATOM 853 N N . VAL A 1 110 ? -1.333 -8.109 2.472 1.00 96.19 110 VAL A N 1
ATOM 854 C CA . VAL A 1 110 ? -2.012 -8.128 1.180 1.00 96.19 110 VAL A CA 1
ATOM 855 C C . VAL A 1 110 ? -0.972 -8.011 0.075 1.00 96.19 110 VAL A C 1
ATOM 857 O O . VAL A 1 110 ? -0.086 -7.159 0.143 1.00 96.19 110 VAL A O 1
ATOM 860 N N . VAL A 1 111 ? -1.072 -8.860 -0.943 1.00 96.62 111 VAL A N 1
ATOM 861 C CA . VAL A 1 111 ? -0.231 -8.827 -2.141 1.00 96.62 111 VAL A CA 1
ATOM 862 C C . VAL A 1 111 ? -1.123 -8.769 -3.368 1.00 96.62 111 VAL A C 1
ATOM 864 O O . VAL A 1 111 ? -2.077 -9.530 -3.502 1.00 96.62 111 VAL A O 1
ATOM 867 N N . LEU A 1 112 ? -0.780 -7.855 -4.264 1.00 94.88 112 LEU A N 1
ATOM 868 C CA . LEU A 1 112 ? -1.356 -7.707 -5.589 1.00 94.88 112 LEU A CA 1
ATOM 869 C C . LEU A 1 112 ? -0.217 -7.876 -6.593 1.00 94.88 112 LEU A C 1
ATOM 871 O O . LEU A 1 112 ? 0.553 -6.944 -6.830 1.00 94.88 112 LEU A O 1
ATOM 875 N N . ASP A 1 113 ? -0.073 -9.085 -7.129 1.00 95.12 113 ASP A N 1
ATOM 876 C CA . ASP A 1 113 ? 0.824 -9.365 -8.250 1.00 95.12 113 ASP A CA 1
ATOM 877 C C . ASP A 1 113 ? 0.042 -9.176 -9.553 1.00 95.12 113 ASP A C 1
ATOM 879 O O . ASP A 1 113 ? -0.756 -10.024 -9.954 1.00 95.12 113 ASP A O 1
ATOM 883 N N . PHE A 1 114 ? 0.215 -8.017 -10.193 1.00 92.50 114 PHE A N 1
ATOM 884 C CA . PHE A 1 114 ? -0.630 -7.623 -11.320 1.00 92.50 114 PHE A CA 1
ATOM 885 C C . PHE A 1 114 ? -0.425 -8.525 -12.538 1.00 92.50 114 PHE A C 1
ATOM 887 O O . PHE A 1 114 ? -1.350 -8.703 -13.333 1.00 92.50 114 PHE A O 1
ATOM 894 N N . GLU A 1 115 ? 0.770 -9.098 -12.696 1.00 90.75 115 GLU A N 1
ATOM 895 C CA . GLU A 1 115 ? 1.050 -10.035 -13.780 1.00 90.75 115 GLU A CA 1
ATOM 896 C C . GLU A 1 115 ? 0.333 -11.371 -13.549 1.00 90.75 115 GLU A C 1
ATOM 898 O O . GLU A 1 115 ? -0.218 -11.942 -14.492 1.00 90.75 115 GLU A O 1
ATOM 903 N N . GLU A 1 116 ? 0.320 -11.867 -12.311 1.00 92.88 116 GLU A N 1
ATOM 904 C CA . GLU A 1 116 ? -0.432 -13.064 -11.931 1.00 92.88 116 GLU A CA 1
ATOM 905 C C . GLU A 1 116 ? -1.944 -12.848 -12.050 1.00 92.88 116 GLU A C 1
ATOM 907 O O . GLU A 1 116 ? -2.617 -13.657 -12.688 1.00 92.88 116 GLU A O 1
ATOM 912 N N . MET A 1 117 ? -2.467 -11.724 -11.549 1.00 91.69 117 MET A N 1
ATOM 913 C CA . MET A 1 117 ? -3.896 -11.389 -11.638 1.00 91.69 117 MET A CA 1
ATOM 914 C C . MET A 1 117 ? -4.393 -11.377 -13.089 1.00 91.69 117 MET A C 1
ATOM 916 O O . MET A 1 117 ? -5.455 -11.914 -13.392 1.00 91.69 117 MET A O 1
ATOM 920 N N . CYS A 1 118 ? -3.592 -10.843 -14.016 1.00 89.81 118 CYS A N 1
ATOM 921 C CA . CYS A 1 118 ? -3.918 -10.802 -15.445 1.00 89.81 118 CYS A CA 1
ATOM 922 C C . CYS A 1 118 ? -3.935 -12.185 -16.129 1.00 89.81 118 CYS A C 1
ATOM 924 O O . CYS A 1 118 ? -4.438 -12.303 -17.248 1.00 89.81 118 CYS A O 1
ATOM 926 N N . LYS A 1 119 ? -3.366 -13.221 -15.500 1.00 92.94 119 LYS A N 1
ATOM 927 C CA . LYS A 1 119 ? -3.355 -14.605 -16.009 1.00 92.94 119 LYS A CA 1
ATOM 928 C C . LYS A 1 119 ? -4.537 -15.430 -15.497 1.00 92.94 119 LYS A C 1
ATOM 930 O O . LYS A 1 119 ? -4.735 -16.542 -15.985 1.00 92.94 119 LYS A O 1
ATOM 935 N N . ILE A 1 120 ? -5.301 -14.921 -14.530 1.00 93.06 120 ILE A N 1
ATOM 936 C CA . ILE A 1 120 ? -6.469 -15.608 -13.979 1.00 93.06 120 ILE A CA 1
ATOM 937 C C . ILE A 1 120 ? -7.594 -15.588 -15.023 1.00 93.06 120 ILE A C 1
ATOM 939 O O . ILE A 1 120 ? -8.037 -14.531 -15.462 1.00 93.06 120 ILE A O 1
ATOM 943 N N . GLU A 1 121 ?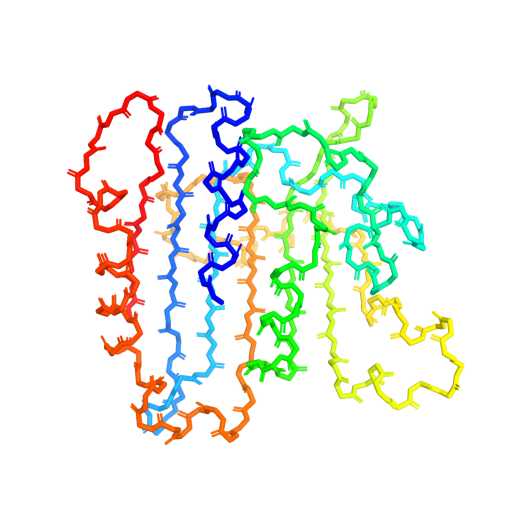 -8.052 -16.773 -15.441 1.00 92.00 121 GLU A N 1
ATOM 944 C CA . GLU A 1 121 ? -9.072 -16.902 -16.494 1.00 92.00 121 GLU A CA 1
ATOM 945 C C . GLU A 1 121 ? -10.467 -16.468 -16.031 1.00 92.00 121 GLU A C 1
ATOM 947 O O . GLU A 1 121 ? -11.245 -15.953 -16.835 1.00 92.00 121 GLU A O 1
ATOM 952 N N . ASN A 1 122 ? -10.798 -16.689 -14.754 1.00 89.56 122 ASN A N 1
ATOM 953 C CA . ASN A 1 122 ? -12.064 -16.254 -14.179 1.00 89.56 122 ASN A CA 1
ATOM 954 C C . ASN A 1 122 ? -11.986 -14.760 -13.811 1.00 89.56 122 ASN A C 1
ATOM 956 O O . ASN A 1 122 ? -11.216 -14.401 -12.919 1.00 89.56 122 ASN A O 1
ATOM 960 N N . PRO A 1 123 ? -12.790 -13.883 -14.441 1.00 83.50 123 PRO A N 1
ATOM 961 C CA . PRO A 1 123 ? -12.726 -12.451 -14.172 1.00 83.50 123 PRO A CA 1
ATOM 962 C C . PRO A 1 123 ? -13.028 -12.082 -12.717 1.00 83.50 123 PRO A C 1
ATOM 964 O O . PRO A 1 123 ? -12.404 -11.161 -12.203 1.00 83.50 123 PRO A O 1
ATOM 967 N N . GLU A 1 124 ? -13.940 -12.792 -12.046 1.00 84.38 124 GLU A N 1
ATOM 968 C CA . GLU A 1 124 ? -14.297 -12.489 -10.651 1.00 84.38 124 GLU A CA 1
ATOM 969 C C . GLU A 1 124 ? -13.111 -12.742 -9.713 1.00 84.38 124 GLU A C 1
ATOM 971 O O . GLU A 1 124 ? -12.778 -11.893 -8.890 1.00 84.38 124 GLU A O 1
ATOM 976 N N . ASP A 1 125 ? -12.405 -13.855 -9.919 1.00 86.50 125 ASP A N 1
ATOM 977 C CA . ASP A 1 125 ? -11.230 -14.220 -9.124 1.00 86.50 125 ASP A CA 1
ATOM 978 C C . ASP A 1 125 ? -10.031 -13.304 -9.425 1.00 86.50 125 ASP A C 1
ATOM 980 O O . ASP A 1 125 ? -9.184 -13.080 -8.564 1.00 86.50 125 ASP A O 1
ATOM 984 N N . SER A 1 126 ? -9.961 -12.726 -10.632 1.00 88.25 126 SER A N 1
ATOM 985 C CA . SER A 1 126 ? -8.869 -11.819 -11.022 1.00 88.25 126 SER A CA 1
ATOM 986 C C . SER A 1 126 ? -8.866 -10.485 -10.271 1.00 88.25 126 SER A C 1
ATOM 988 O O . SER A 1 126 ? -7.909 -9.720 -10.375 1.00 88.25 126 SER A O 1
ATOM 990 N N . TYR A 1 127 ? -9.943 -10.184 -9.539 1.00 86.94 127 TYR A N 1
ATOM 991 C CA . TYR A 1 127 ? -10.110 -8.936 -8.796 1.00 86.94 127 TYR A CA 1
ATOM 992 C C . TYR A 1 127 ? -9.656 -9.057 -7.343 1.00 86.94 127 TYR A C 1
ATOM 994 O O . TYR A 1 127 ? -9.503 -8.032 -6.671 1.00 86.94 127 TYR A O 1
ATOM 1002 N N . GLU A 1 128 ? -9.458 -10.283 -6.867 1.00 91.19 128 GLU A N 1
ATOM 1003 C CA . GLU A 1 128 ? -8.983 -10.547 -5.520 1.00 91.19 128 GLU A CA 1
ATOM 1004 C C . GLU A 1 128 ? -7.462 -10.375 -5.425 1.00 91.19 128 GLU A C 1
ATOM 1006 O O . GLU A 1 128 ? -6.737 -10.599 -6.401 1.00 91.19 128 GLU A O 1
ATOM 1011 N N . PRO A 1 129 ? -6.944 -9.999 -4.244 1.00 91.88 129 PRO A N 1
ATOM 1012 C CA . PRO A 1 129 ? -5.515 -10.047 -3.988 1.00 91.88 129 PRO A CA 1
ATOM 1013 C C . PRO A 1 129 ? -4.936 -11.444 -4.221 1.00 91.88 129 PRO A C 1
ATOM 1015 O O . PRO A 1 129 ? -5.543 -12.448 -3.849 1.00 91.88 129 PRO A O 1
ATOM 1018 N N . THR A 1 130 ? -3.722 -11.514 -4.769 1.00 94.50 130 THR A N 1
ATOM 1019 C CA . THR A 1 130 ? -3.014 -12.791 -4.958 1.00 94.50 130 THR A CA 1
ATOM 1020 C C . THR A 1 130 ? -2.599 -13.417 -3.629 1.00 94.50 130 THR A C 1
ATOM 1022 O O . THR A 1 130 ? -2.490 -14.636 -3.513 1.00 94.50 130 THR A O 1
ATOM 1025 N N . GLU A 1 131 ? -2.428 -12.594 -2.595 1.00 95.62 131 GLU A N 1
ATOM 1026 C CA . GLU A 1 131 ? -2.311 -13.035 -1.209 1.00 95.62 131 GLU A CA 1
ATOM 1027 C C . GLU A 1 131 ? -3.107 -12.082 -0.318 1.00 95.62 131 GLU A C 1
ATOM 1029 O O . GLU A 1 131 ? -2.933 -10.867 -0.386 1.00 95.62 131 GLU A O 1
ATOM 1034 N N . HIS A 1 132 ? -3.957 -12.623 0.545 1.00 95.81 132 HIS A N 1
ATOM 1035 C CA . HIS A 1 132 ? -4.634 -11.865 1.589 1.00 95.81 132 HIS A CA 1
ATOM 1036 C C . HIS A 1 132 ? -4.733 -12.747 2.831 1.00 95.81 132 HIS A C 1
ATOM 1038 O O . HIS A 1 132 ? -5.493 -13.715 2.866 1.00 95.81 132 HIS A O 1
ATOM 1044 N N . VAL A 1 133 ? -3.899 -12.455 3.829 1.00 96.31 133 VAL A N 1
ATOM 1045 C CA . VAL A 1 133 ? -3.769 -13.286 5.028 1.00 96.31 133 VAL A CA 1
ATOM 1046 C C . VAL A 1 133 ? -3.609 -12.439 6.282 1.00 96.31 133 VAL A C 1
ATOM 1048 O O . VAL A 1 133 ? -2.955 -11.393 6.283 1.00 96.31 133 VAL A O 1
ATOM 1051 N N . GLU A 1 134 ? -4.175 -12.929 7.381 1.00 96.50 134 GLU A N 1
ATOM 1052 C CA . GLU A 1 134 ? -3.871 -12.413 8.711 1.00 96.50 134 GLU A CA 1
ATOM 1053 C C . GLU A 1 134 ? -2.483 -12.908 9.138 1.00 96.50 134 GLU A C 1
ATOM 1055 O O . GLU A 1 134 ? -2.164 -14.093 9.011 1.00 96.50 134 GLU A O 1
ATOM 1060 N N . ILE A 1 135 ? -1.655 -11.994 9.637 1.00 96.50 135 ILE A N 1
ATOM 1061 C CA . ILE A 1 135 ? -0.288 -12.266 10.086 1.00 96.50 135 ILE A CA 1
ATOM 1062 C C . ILE A 1 135 ? -0.141 -11.940 11.570 1.00 96.50 135 ILE A C 1
ATOM 1064 O O . ILE A 1 135 ? -0.944 -11.232 12.181 1.00 96.50 135 ILE A O 1
ATOM 1068 N N . THR A 1 136 ? 0.923 -12.442 12.180 1.00 95.38 136 THR A N 1
ATOM 1069 C CA . THR A 1 136 ? 1.273 -12.088 13.553 1.00 95.38 136 THR A CA 1
ATOM 1070 C C . THR A 1 136 ? 1.897 -10.694 13.623 1.00 95.38 136 THR A C 1
ATOM 1072 O O . THR A 1 136 ? 2.549 -10.222 12.690 1.00 95.38 136 THR A O 1
ATOM 1075 N N . ARG A 1 137 ? 1.812 -10.057 14.799 1.00 91.81 137 ARG A N 1
ATOM 1076 C CA . ARG A 1 137 ? 2.552 -8.814 15.081 1.00 91.81 137 ARG A CA 1
ATOM 1077 C C . ARG A 1 137 ? 4.052 -8.963 14.817 1.00 91.81 137 ARG A C 1
ATOM 1079 O O . ARG A 1 137 ? 4.697 -8.012 14.397 1.00 91.81 137 ARG A O 1
ATOM 1086 N N . GLN A 1 138 ? 4.627 -10.132 15.102 1.00 91.38 138 GLN A N 1
ATOM 1087 C CA . GLN A 1 138 ? 6.056 -10.369 14.905 1.00 91.38 138 GLN A CA 1
ATOM 1088 C C . GLN A 1 138 ? 6.430 -10.353 13.419 1.00 91.38 138 GLN A C 1
ATOM 1090 O O . GLN A 1 138 ? 7.437 -9.748 13.059 1.00 91.38 138 GLN A O 1
ATOM 1095 N N . GLU A 1 139 ? 5.617 -10.981 12.569 1.00 93.25 139 GLU A N 1
ATOM 1096 C CA . GLU A 1 139 ? 5.794 -10.948 11.113 1.00 93.25 139 GLU A CA 1
ATOM 1097 C C . GLU A 1 139 ? 5.625 -9.529 10.572 1.00 93.25 139 GLU A C 1
ATOM 1099 O O . GLU A 1 139 ? 6.481 -9.070 9.822 1.00 93.25 139 GLU A O 1
ATOM 1104 N N . PHE A 1 140 ? 4.601 -8.801 11.030 1.00 93.00 140 PHE A N 1
ATOM 1105 C CA . PHE A 1 140 ? 4.413 -7.393 10.678 1.00 93.00 140 PHE A CA 1
ATOM 1106 C C . PHE A 1 140 ? 5.640 -6.546 11.042 1.00 93.00 140 PHE A C 1
ATOM 1108 O O . PHE A 1 140 ? 6.184 -5.850 10.191 1.00 93.00 140 PHE A O 1
ATOM 1115 N N . MET A 1 141 ? 6.119 -6.630 12.287 1.00 89.12 141 MET A N 1
ATOM 1116 C CA . MET A 1 141 ? 7.232 -5.802 12.765 1.00 89.12 141 MET A CA 1
ATOM 1117 C C . MET A 1 141 ? 8.553 -6.103 12.055 1.00 89.12 141 MET A C 1
ATOM 1119 O O . MET A 1 141 ? 9.357 -5.191 11.884 1.00 89.12 141 MET A O 1
ATOM 1123 N N . LYS A 1 142 ? 8.770 -7.352 11.624 1.00 90.06 142 LYS A N 1
ATOM 1124 C CA . LYS A 1 142 ? 9.947 -7.731 10.833 1.00 90.06 142 LYS A CA 1
ATOM 1125 C C . LYS A 1 142 ? 10.024 -6.946 9.519 1.00 90.06 142 LYS A C 1
ATOM 1127 O O . LYS A 1 142 ? 11.119 -6.599 9.088 1.00 90.06 142 LYS A O 1
ATOM 1132 N N . GLU A 1 143 ? 8.875 -6.672 8.908 1.00 90.94 143 GLU A N 1
ATOM 1133 C CA . GLU A 1 143 ? 8.782 -5.936 7.646 1.00 90.94 143 GLU A CA 1
ATOM 1134 C C . GLU A 1 143 ? 8.678 -4.421 7.869 1.00 90.94 143 GLU A C 1
ATOM 1136 O O . GLU A 1 143 ? 9.387 -3.649 7.227 1.00 90.94 143 GLU A O 1
ATOM 1141 N N . TYR A 1 144 ? 7.820 -3.998 8.802 1.00 86.56 144 TYR A N 1
ATOM 1142 C CA . TYR A 1 144 ? 7.485 -2.596 9.067 1.00 86.56 144 TYR A CA 1
ATOM 1143 C C . TYR A 1 144 ? 8.645 -1.799 9.685 1.00 86.56 144 TYR A C 1
ATOM 1145 O O . TYR A 1 144 ? 8.816 -0.614 9.392 1.00 86.56 144 TYR A O 1
ATOM 1153 N N . ASN A 1 145 ? 9.456 -2.442 10.528 1.00 78.38 145 ASN A N 1
ATOM 1154 C CA . ASN A 1 145 ? 10.499 -1.782 11.306 1.00 78.38 145 ASN A CA 1
ATOM 1155 C C . ASN A 1 145 ? 11.817 -2.584 11.236 1.00 78.38 145 ASN A C 1
ATOM 1157 O O . ASN A 1 145 ? 12.187 -3.257 12.203 1.00 78.38 145 ASN A O 1
ATOM 1161 N N . PRO A 1 146 ? 12.524 -2.568 10.087 1.00 58.41 146 PRO A N 1
ATOM 1162 C CA . PRO A 1 146 ? 13.860 -3.137 10.006 1.00 58.41 146 PRO A CA 1
ATOM 1163 C C . PRO A 1 146 ? 14.791 -2.376 10.959 1.00 58.41 146 PRO A C 1
ATOM 1165 O O . PRO A 1 146 ? 14.576 -1.193 11.225 1.00 58.41 146 PRO A O 1
ATOM 1168 N N . GLU A 1 147 ? 15.792 -3.080 11.498 1.00 52.28 147 GLU A N 1
ATOM 1169 C CA . GLU A 1 147 ? 16.681 -2.619 12.575 1.00 52.28 147 GLU A CA 1
ATOM 1170 C C . GLU A 1 147 ? 16.974 -1.100 12.516 1.00 52.28 147 GLU A C 1
ATOM 1172 O O . GLU A 1 147 ? 17.581 -0.624 11.557 1.00 52.28 147 GLU A O 1
ATOM 1177 N N . ASN A 1 148 ? 16.588 -0.372 13.580 1.00 47.25 148 ASN A N 1
ATOM 1178 C CA . ASN A 1 148 ? 16.805 1.068 13.841 1.00 47.25 148 ASN A CA 1
ATOM 1179 C C . ASN A 1 148 ? 15.718 2.099 13.432 1.00 47.25 148 ASN A C 1
ATOM 1181 O O . ASN A 1 148 ? 16.035 3.288 13.449 1.00 47.25 148 ASN A O 1
ATOM 1185 N N . SER A 1 149 ? 14.452 1.749 13.145 1.00 54.47 149 SER A N 1
ATOM 1186 C CA . SER A 1 149 ? 13.404 2.777 12.907 1.00 54.47 149 SER A CA 1
ATOM 1187 C C . SER A 1 149 ? 12.467 3.022 14.106 1.00 54.47 149 SER A C 1
ATOM 1189 O O . SER A 1 149 ? 11.265 2.772 14.069 1.00 54.47 149 SER A O 1
ATOM 1191 N N . ASP A 1 150 ? 13.006 3.596 15.187 1.00 58.28 150 ASP A N 1
ATOM 1192 C CA . ASP A 1 150 ? 12.210 4.091 16.333 1.00 58.28 150 ASP A CA 1
ATOM 1193 C C . ASP A 1 150 ? 11.346 5.325 15.976 1.00 58.28 150 ASP A C 1
ATOM 1195 O O . ASP A 1 150 ? 10.538 5.792 16.780 1.00 58.28 150 ASP A O 1
ATOM 1199 N N . GLU A 1 151 ? 11.507 5.882 14.772 1.00 61.38 151 GLU A N 1
ATOM 1200 C CA . GLU A 1 151 ? 10.937 7.181 14.404 1.00 61.38 151 GLU A CA 1
ATOM 1201 C C . GLU A 1 151 ? 9.439 7.154 14.070 1.00 61.38 151 GLU A C 1
ATOM 1203 O O . GLU A 1 151 ? 8.784 8.192 14.212 1.00 61.38 151 GLU A O 1
ATOM 1208 N N . ILE A 1 152 ? 8.880 6.009 13.655 1.00 70.75 152 ILE A N 1
ATOM 1209 C CA . ILE A 1 152 ? 7.487 5.923 13.180 1.00 70.75 152 ILE A CA 1
ATOM 1210 C C . ILE A 1 152 ? 6.534 5.226 14.168 1.00 70.75 152 ILE A C 1
ATOM 1212 O O . ILE A 1 152 ? 5.351 5.555 14.210 1.00 70.75 152 ILE A O 1
ATOM 1216 N N . GLY A 1 153 ? 7.048 4.357 15.047 1.00 73.06 153 GLY A N 1
ATOM 1217 C CA . GLY A 1 153 ? 6.269 3.628 16.059 1.00 73.06 153 GLY A CA 1
ATOM 1218 C C . GLY A 1 153 ? 6.046 2.148 15.717 1.00 73.06 153 GLY A C 1
ATOM 1219 O O . GLY A 1 153 ? 6.828 1.549 14.981 1.00 73.06 153 GLY A O 1
ATOM 1220 N N . ASP A 1 154 ? 5.000 1.540 16.290 1.00 74.25 154 ASP A N 1
ATOM 1221 C CA . ASP A 1 154 ? 4.682 0.103 16.170 1.00 74.25 154 ASP A CA 1
ATOM 1222 C C . ASP A 1 154 ? 3.279 -0.194 15.603 1.00 74.25 154 ASP A C 1
ATOM 1224 O O . ASP A 1 154 ? 2.808 -1.334 15.633 1.00 74.25 154 ASP A O 1
ATOM 1228 N N . ARG A 1 155 ? 2.612 0.845 15.098 1.00 80.75 155 ARG A N 1
ATOM 1229 C CA . ARG A 1 155 ? 1.298 0.811 14.447 1.00 80.75 155 ARG A CA 1
ATOM 1230 C C . ARG A 1 155 ? 1.382 1.576 13.139 1.00 80.75 155 ARG A C 1
ATOM 1232 O O . ARG A 1 155 ? 2.231 2.462 13.032 1.00 80.75 155 ARG A O 1
ATOM 1239 N N . GLY A 1 156 ? 0.500 1.248 12.201 1.00 88.56 156 GLY A N 1
ATOM 1240 C CA . GLY A 1 156 ? 0.472 1.864 10.882 1.00 88.56 156 GLY A CA 1
ATOM 1241 C C . GLY A 1 156 ? 0.459 0.870 9.737 1.00 88.56 156 GLY A C 1
ATOM 1242 O O . GLY A 1 156 ? 0.135 -0.310 9.917 1.00 88.56 156 GLY A O 1
ATOM 1243 N N . SER A 1 157 ? 0.835 1.363 8.562 1.00 91.12 157 SER A N 1
ATOM 1244 C CA . SER A 1 157 ? 0.940 0.562 7.346 1.00 91.12 157 SER A CA 1
ATOM 1245 C C . SER A 1 157 ? 2.303 0.733 6.688 1.00 91.12 157 SER A C 1
ATOM 1247 O O . SER A 1 157 ? 2.853 1.828 6.663 1.00 91.12 157 SER A O 1
ATOM 1249 N N . LEU A 1 158 ? 2.829 -0.352 6.129 1.00 92.00 158 LEU A N 1
ATOM 1250 C CA . LEU A 1 158 ? 3.914 -0.365 5.157 1.00 92.00 158 LEU A CA 1
ATOM 1251 C C . LEU A 1 158 ? 3.331 -0.784 3.810 1.00 92.00 158 LEU A C 1
ATOM 1253 O O . LEU A 1 158 ? 2.759 -1.864 3.684 1.00 92.00 158 LEU A O 1
ATOM 1257 N N . ILE A 1 159 ? 3.511 0.058 2.803 1.00 92.44 159 ILE A N 1
ATOM 1258 C CA . ILE A 1 159 ? 3.057 -0.155 1.433 1.00 92.44 159 ILE A CA 1
ATOM 1259 C C . ILE A 1 159 ? 4.285 -0.139 0.527 1.00 92.44 159 ILE A C 1
ATOM 1261 O O . ILE A 1 159 ? 5.032 0.837 0.531 1.00 92.44 159 ILE A O 1
ATOM 1265 N N . ARG A 1 160 ? 4.492 -1.192 -0.264 1.00 93.81 160 ARG A N 1
ATOM 1266 C CA . ARG A 1 160 ? 5.618 -1.320 -1.198 1.00 93.81 160 ARG A CA 1
ATOM 1267 C C . ARG A 1 160 ? 5.127 -1.414 -2.628 1.00 93.81 160 ARG A C 1
ATOM 1269 O O . ARG A 1 160 ? 4.295 -2.260 -2.948 1.00 93.81 160 ARG A O 1
ATOM 1276 N N . TRP A 1 161 ? 5.656 -0.555 -3.488 1.00 93.62 161 TRP A N 1
ATOM 1277 C CA . TRP A 1 161 ? 5.405 -0.577 -4.926 1.00 93.62 161 TRP A CA 1
ATOM 1278 C C . TRP A 1 161 ? 6.668 -1.078 -5.613 1.00 93.62 161 TRP A C 1
ATOM 1280 O O . TRP A 1 161 ? 7.670 -0.366 -5.631 1.00 93.62 161 TRP A O 1
ATOM 1290 N N . TYR A 1 162 ? 6.644 -2.295 -6.151 1.00 93.69 162 TYR A N 1
ATOM 1291 C CA . TYR A 1 162 ? 7.766 -2.861 -6.899 1.00 93.69 162 TYR A CA 1
ATOM 1292 C C . TYR A 1 162 ? 7.650 -2.457 -8.365 1.00 93.69 162 TYR A C 1
ATOM 1294 O O . TYR A 1 162 ? 6.770 -2.924 -9.090 1.00 93.69 162 TYR A O 1
ATOM 1302 N N . MET A 1 163 ? 8.518 -1.541 -8.782 1.00 91.31 163 MET A N 1
ATOM 1303 C CA . MET A 1 163 ? 8.406 -0.825 -10.048 1.00 91.31 163 MET A CA 1
ATOM 1304 C C . MET A 1 163 ? 8.546 -1.758 -11.248 1.00 91.31 163 MET A C 1
ATOM 1306 O O . MET A 1 163 ? 9.436 -2.613 -11.275 1.00 91.31 163 MET A O 1
ATOM 1310 N N . ARG A 1 164 ? 7.729 -1.527 -12.284 1.00 89.69 164 ARG A N 1
ATOM 1311 C CA . ARG A 1 164 ? 7.875 -2.233 -13.564 1.00 89.69 164 ARG A CA 1
ATOM 1312 C C . ARG A 1 164 ? 9.246 -1.978 -14.150 1.00 89.69 164 ARG A C 1
ATOM 1314 O O . ARG A 1 164 ? 9.707 -0.838 -14.099 1.00 89.69 164 ARG A O 1
ATOM 1321 N N . LYS A 1 165 ? 9.856 -2.985 -14.777 1.00 85.38 165 LYS A N 1
ATOM 1322 C CA . LYS A 1 165 ? 11.198 -2.859 -15.374 1.00 85.38 165 LYS A CA 1
ATOM 1323 C C . LYS A 1 165 ? 11.335 -1.621 -16.273 1.00 85.38 165 LYS A C 1
ATOM 1325 O O . LYS A 1 165 ? 12.273 -0.850 -16.103 1.00 85.38 165 LYS A O 1
ATOM 1330 N N . ASP A 1 166 ? 10.356 -1.389 -17.144 1.00 83.88 166 ASP A N 1
ATOM 1331 C CA . ASP A 1 166 ? 10.348 -0.249 -18.074 1.00 83.88 166 ASP A CA 1
ATOM 1332 C C . ASP A 1 166 ? 10.271 1.111 -17.356 1.00 83.88 166 ASP A C 1
ATOM 1334 O O . ASP A 1 166 ? 10.768 2.119 -17.860 1.00 83.88 166 ASP A O 1
ATOM 1338 N N . ASN A 1 167 ? 9.701 1.138 -16.149 1.00 80.56 167 ASN A N 1
ATOM 1339 C CA . ASN A 1 167 ? 9.627 2.331 -15.312 1.00 80.56 167 ASN A CA 1
ATOM 1340 C C . ASN A 1 167 ? 10.888 2.541 -14.463 1.00 80.56 167 ASN A C 1
ATOM 1342 O O . ASN A 1 167 ? 11.101 3.670 -14.024 1.00 80.56 167 ASN A O 1
ATOM 1346 N N . GLN A 1 168 ? 11.719 1.514 -14.231 1.00 78.75 168 GLN A N 1
ATOM 1347 C CA . GLN A 1 168 ? 12.937 1.639 -13.411 1.00 78.75 168 GLN A CA 1
ATOM 1348 C C . GLN A 1 168 ? 14.018 2.461 -14.120 1.00 78.75 168 GLN A C 1
ATOM 1350 O O . GLN A 1 168 ? 14.696 3.268 -13.486 1.00 78.75 168 GLN A O 1
ATOM 1355 N N . ASP A 1 169 ? 14.148 2.278 -15.436 1.00 72.69 169 ASP A N 1
ATOM 1356 C CA . ASP A 1 169 ? 15.219 2.874 -16.248 1.00 72.69 169 ASP A CA 1
ATOM 1357 C C . ASP A 1 169 ? 14.817 4.215 -16.887 1.00 72.69 169 ASP A C 1
ATOM 1359 O O . ASP A 1 169 ? 15.622 4.873 -17.559 1.00 72.69 169 ASP A O 1
ATOM 1363 N N . HIS A 1 170 ? 13.570 4.650 -16.688 1.00 73.00 170 HIS A N 1
ATOM 1364 C CA . HIS A 1 170 ? 13.090 5.913 -17.229 1.00 73.00 170 HIS A CA 1
ATOM 1365 C C . HIS A 1 170 ? 13.781 7.088 -16.520 1.00 73.00 170 HIS A C 1
ATOM 1367 O O . HIS A 1 170 ? 13.826 7.158 -15.293 1.00 73.00 170 HIS A O 1
ATOM 1373 N N . HIS A 1 171 ? 14.305 8.053 -17.284 1.00 61.38 171 HIS A N 1
ATOM 1374 C CA . HIS A 1 171 ? 15.047 9.195 -16.730 1.00 61.38 171 HIS A CA 1
ATOM 1375 C C . HIS A 1 171 ? 14.241 9.970 -15.674 1.00 61.38 171 HIS A C 1
ATOM 1377 O O . HIS A 1 171 ? 14.801 10.393 -14.665 1.00 61.38 171 HIS A O 1
ATOM 1383 N N . ASP A 1 172 ? 12.928 10.092 -15.891 1.00 65.81 172 ASP A N 1
ATOM 1384 C CA . ASP A 1 172 ? 11.999 10.778 -14.981 1.00 65.81 172 ASP A CA 1
ATOM 1385 C C . ASP A 1 172 ? 11.632 9.981 -13.719 1.00 65.81 172 ASP A C 1
ATOM 1387 O O . ASP A 1 172 ? 10.970 10.522 -12.827 1.00 65.81 172 ASP A O 1
ATOM 1391 N N . SER A 1 173 ? 12.064 8.719 -13.650 1.00 66.75 173 SER A N 1
ATOM 1392 C CA . SER A 1 173 ? 11.888 7.815 -12.512 1.00 66.75 173 SER A CA 1
ATOM 1393 C C . SER A 1 173 ? 13.118 7.750 -11.612 1.00 66.75 173 SER A C 1
ATOM 1395 O O . SER A 1 173 ? 13.158 6.941 -10.689 1.00 66.75 173 SER A O 1
ATOM 1397 N N . ARG A 1 174 ? 14.133 8.590 -11.853 1.00 76.56 174 ARG A N 1
ATOM 1398 C CA . ARG A 1 174 ? 15.279 8.683 -10.945 1.00 76.56 174 ARG A CA 1
ATOM 1399 C C . ARG A 1 174 ? 14.808 9.135 -9.561 1.00 76.56 174 ARG A C 1
ATOM 1401 O O . ARG A 1 174 ? 14.085 10.137 -9.484 1.00 76.56 174 ARG A O 1
ATOM 1408 N N . PRO A 1 175 ? 15.240 8.470 -8.479 1.00 77.81 175 PRO A N 1
ATOM 1409 C CA . PRO A 1 175 ? 14.783 8.792 -7.132 1.00 77.81 175 PRO A CA 1
ATOM 1410 C C . PRO A 1 175 ? 14.933 10.264 -6.746 1.00 77.81 175 PRO A C 1
ATOM 1412 O O . PRO A 1 175 ? 13.989 10.859 -6.239 1.00 77.81 175 PRO A O 1
ATOM 1415 N N . GLU A 1 176 ? 16.050 10.900 -7.101 1.00 75.69 176 GLU A N 1
ATOM 1416 C CA . GLU A 1 176 ? 16.293 12.330 -6.856 1.00 75.69 176 GLU A CA 1
ATOM 1417 C C . GLU A 1 176 ? 15.210 13.236 -7.476 1.00 75.69 176 GLU A C 1
ATOM 1419 O O . GLU A 1 176 ? 14.766 14.219 -6.879 1.00 75.69 176 GLU A O 1
ATOM 1424 N N . GLN A 1 177 ? 14.743 12.902 -8.683 1.00 78.19 177 GLN A N 1
ATOM 1425 C CA . GLN A 1 177 ? 13.723 13.685 -9.382 1.00 78.19 177 GLN A CA 1
ATOM 1426 C C . GLN A 1 177 ? 12.336 13.466 -8.782 1.00 78.19 177 GLN A C 1
ATOM 1428 O O . GLN A 1 177 ? 11.549 14.411 -8.681 1.00 78.19 177 GLN A O 1
ATOM 1433 N N . ILE A 1 178 ? 12.036 12.234 -8.365 1.00 77.50 178 ILE A N 1
ATOM 1434 C CA . ILE A 1 178 ? 10.794 11.901 -7.661 1.00 77.50 178 ILE A CA 1
ATOM 1435 C C . ILE A 1 178 ? 10.765 12.601 -6.306 1.00 77.50 178 ILE A C 1
ATOM 1437 O O . ILE A 1 178 ? 9.775 13.255 -5.988 1.00 77.50 178 ILE A O 1
ATOM 1441 N N . GLN A 1 179 ? 11.865 12.546 -5.556 1.00 77.50 179 GLN A N 1
ATOM 1442 C CA . GLN A 1 179 ? 12.026 13.248 -4.289 1.00 77.50 179 GLN A CA 1
ATOM 1443 C C . GLN A 1 179 ? 11.767 14.746 -4.458 1.00 77.50 179 GLN A C 1
ATOM 1445 O O . GLN A 1 179 ? 10.976 15.318 -3.709 1.00 77.50 179 GLN A O 1
ATOM 1450 N N . GLN A 1 180 ? 12.357 15.379 -5.477 1.00 78.00 180 GLN A N 1
ATOM 1451 C CA . GLN A 1 180 ? 12.134 16.800 -5.744 1.00 78.00 180 GLN A CA 1
ATOM 1452 C C . GLN A 1 180 ? 10.674 17.108 -6.109 1.00 78.00 180 GLN A C 1
ATOM 1454 O O . GLN A 1 180 ? 10.129 18.114 -5.650 1.00 78.00 180 GLN A O 1
ATOM 1459 N N . LYS A 1 181 ? 10.025 16.261 -6.920 1.00 81.00 181 LYS A N 1
ATOM 1460 C CA . LYS A 1 181 ? 8.604 16.416 -7.272 1.00 81.00 181 LYS A CA 1
ATOM 1461 C C . LYS A 1 181 ? 7.716 16.297 -6.033 1.00 81.00 181 LYS A C 1
ATOM 1463 O O . LYS A 1 181 ? 6.895 17.180 -5.813 1.00 81.00 181 LYS A O 1
ATOM 1468 N N . LEU A 1 182 ? 7.918 15.274 -5.201 1.00 76.06 182 LEU A N 1
ATOM 1469 C CA . LEU A 1 182 ? 7.165 15.079 -3.958 1.00 76.06 182 LEU A CA 1
ATOM 1470 C C . LEU A 1 182 ? 7.369 16.249 -2.989 1.00 76.06 182 LEU A C 1
ATOM 1472 O O . LEU A 1 182 ? 6.390 16.799 -2.486 1.00 76.06 182 LEU A O 1
ATOM 1476 N N . ALA A 1 183 ? 8.616 16.688 -2.798 1.00 73.94 183 ALA A N 1
ATOM 1477 C CA . ALA A 1 183 ? 8.947 17.833 -1.954 1.00 73.94 183 ALA A CA 1
ATOM 1478 C C . ALA A 1 183 ? 8.295 19.135 -2.443 1.00 73.94 183 ALA A C 1
ATOM 1480 O O . ALA A 1 183 ? 7.890 19.958 -1.627 1.00 73.94 183 ALA A O 1
ATOM 1481 N N . ASN A 1 184 ? 8.168 19.325 -3.759 1.00 77.88 184 ASN A N 1
ATOM 1482 C CA . ASN A 1 184 ? 7.484 20.484 -4.329 1.00 77.88 184 ASN A CA 1
ATOM 1483 C C . ASN A 1 184 ? 5.966 20.400 -4.126 1.00 77.88 184 ASN A C 1
ATOM 1485 O O . ASN A 1 184 ? 5.366 21.368 -3.658 1.00 77.88 184 ASN A O 1
ATOM 1489 N N . THR A 1 185 ? 5.361 19.251 -4.443 1.00 77.38 185 THR A N 1
ATOM 1490 C CA . THR A 1 185 ? 3.909 19.033 -4.347 1.00 77.38 185 THR A CA 1
ATOM 1491 C C . THR A 1 185 ? 3.408 19.172 -2.913 1.00 77.38 185 THR A C 1
ATOM 1493 O O . THR A 1 185 ? 2.411 19.846 -2.680 1.00 77.38 185 THR A O 1
ATOM 1496 N N . TYR A 1 186 ? 4.128 18.606 -1.944 1.00 72.06 186 TYR A N 1
ATOM 1497 C CA . TYR A 1 186 ? 3.729 18.623 -0.535 1.00 72.06 186 TYR A CA 1
ATOM 1498 C C . TYR A 1 186 ? 4.576 19.569 0.317 1.00 72.06 186 TYR A C 1
ATOM 1500 O O . TYR A 1 186 ? 4.723 19.360 1.520 1.00 72.06 186 TYR A O 1
ATOM 1508 N N . SER A 1 187 ? 5.146 20.617 -0.284 1.00 70.06 187 SER A N 1
ATOM 1509 C CA . SER A 1 187 ? 6.099 21.512 0.390 1.00 70.06 187 SER A CA 1
ATOM 1510 C C . SER A 1 187 ? 5.590 22.100 1.714 1.00 70.06 187 SER A C 1
ATOM 1512 O O . SER A 1 187 ? 6.383 22.286 2.633 1.00 70.06 187 SER A O 1
ATOM 1514 N N . GLU A 1 188 ? 4.284 22.339 1.848 1.00 64.62 188 GLU A N 1
ATOM 1515 C CA . GLU A 1 188 ? 3.645 22.792 3.093 1.00 64.62 188 GLU A CA 1
ATOM 1516 C C . GLU A 1 188 ? 3.624 21.690 4.168 1.00 64.62 188 GLU A C 1
ATOM 1518 O O . GLU A 1 188 ? 3.924 21.945 5.333 1.00 64.62 188 GLU A O 1
ATOM 1523 N N . CYS A 1 189 ? 3.383 20.440 3.764 1.00 64.88 189 CYS A N 1
ATOM 1524 C CA . CYS A 1 189 ? 3.415 19.267 4.643 1.00 64.88 189 CYS A CA 1
ATOM 1525 C C . CYS A 1 189 ? 4.845 18.814 4.990 1.00 64.88 189 CYS A C 1
ATOM 1527 O O . CYS A 1 189 ? 5.023 18.029 5.905 1.00 64.88 189 CYS A O 1
ATOM 1529 N N . PHE A 1 190 ? 5.875 19.302 4.295 1.00 57.94 190 PHE A N 1
ATOM 1530 C CA . PHE A 1 190 ? 7.278 19.088 4.674 1.00 57.94 190 PHE A CA 1
ATOM 1531 C C . PHE A 1 190 ? 7.832 20.198 5.589 1.00 57.94 190 PHE A C 1
ATOM 1533 O O . PHE A 1 190 ? 8.917 20.040 6.146 1.00 57.94 190 PHE A O 1
ATOM 1540 N N . ARG A 1 191 ? 7.142 21.344 5.728 1.00 53.47 191 ARG A N 1
ATOM 1541 C CA . ARG A 1 191 ? 7.704 22.567 6.343 1.00 53.47 191 ARG A CA 1
ATOM 1542 C C . ARG A 1 191 ? 7.125 22.975 7.702 1.00 53.47 191 ARG A C 1
ATOM 1544 O O . ARG A 1 191 ? 7.824 23.688 8.418 1.00 53.47 191 ARG A O 1
ATOM 1551 N N . GLU A 1 192 ? 5.913 22.573 8.091 1.00 49.91 192 GLU A N 1
ATOM 1552 C CA . GLU A 1 192 ? 5.247 23.162 9.273 1.00 49.91 192 GLU A CA 1
ATOM 1553 C C . GLU A 1 192 ? 4.837 22.173 10.376 1.00 49.91 192 GLU A C 1
ATOM 1555 O O . GLU A 1 192 ? 3.820 21.511 10.271 1.00 49.91 192 GLU A O 1
ATOM 1560 N N . GLY A 1 193 ? 5.513 22.186 11.532 1.00 45.88 193 GLY A N 1
ATOM 1561 C CA . GLY A 1 193 ? 5.159 21.402 12.734 1.00 45.88 193 GLY A CA 1
ATOM 1562 C C . GLY A 1 193 ? 3.873 21.827 13.476 1.00 45.88 193 GLY A C 1
ATOM 1563 O O . GLY A 1 193 ? 3.908 22.094 14.680 1.00 45.88 193 GLY A O 1
ATOM 1564 N N . GLY A 1 194 ? 2.740 21.918 12.776 1.00 40.25 194 GLY A N 1
ATOM 1565 C CA . GLY A 1 194 ? 1.418 22.256 13.315 1.00 40.25 194 GLY A CA 1
ATOM 1566 C C . GLY A 1 194 ? 0.679 21.093 13.999 1.00 40.25 194 GLY A C 1
ATOM 1567 O O . GLY A 1 194 ? 1.089 19.936 13.960 1.00 40.25 194 GLY A O 1
ATOM 1568 N N . ALA A 1 195 ? -0.455 21.395 14.644 1.00 37.88 195 ALA A N 1
ATOM 1569 C CA . ALA A 1 195 ? -1.173 20.462 15.524 1.00 37.88 195 ALA A CA 1
ATOM 1570 C C . ALA A 1 195 ? -1.777 19.219 14.830 1.00 37.88 195 ALA A C 1
ATOM 1572 O O . ALA A 1 195 ? -1.990 18.228 15.523 1.00 37.88 195 ALA A O 1
ATOM 1573 N N . ASN A 1 196 ? -1.992 19.258 13.508 1.00 44.84 196 ASN A N 1
ATOM 1574 C CA . ASN A 1 196 ? -2.502 18.164 12.663 1.00 44.84 196 ASN A CA 1
ATOM 1575 C C . ASN A 1 196 ? -1.547 17.926 11.475 1.00 44.84 196 ASN A C 1
ATOM 1577 O O . ASN A 1 196 ? -1.948 17.967 10.314 1.00 44.84 196 ASN A O 1
ATOM 1581 N N . PHE A 1 197 ? -0.254 17.803 11.766 1.00 48.44 197 PHE A N 1
ATOM 1582 C CA . PHE A 1 197 ? 0.794 17.671 10.759 1.00 48.44 197 PHE A CA 1
ATOM 1583 C C . PHE A 1 197 ? 1.088 16.205 10.427 1.00 48.44 197 PHE A C 1
ATOM 1585 O O . PHE A 1 197 ? 1.132 15.373 11.340 1.00 48.44 197 PHE A O 1
ATOM 1592 N N . VAL A 1 198 ? 1.309 15.926 9.136 1.00 52.28 198 VAL A N 1
ATOM 1593 C CA . VAL A 1 198 ? 1.955 14.697 8.663 1.00 52.28 198 VAL A CA 1
ATOM 1594 C C . VAL A 1 198 ? 3.428 15.014 8.443 1.00 52.28 198 VAL A C 1
ATOM 1596 O O . VAL A 1 198 ? 3.766 15.718 7.498 1.00 52.28 198 VAL A O 1
ATOM 1599 N N . ASP A 1 199 ? 4.286 14.512 9.326 1.00 58.31 199 ASP A N 1
ATOM 1600 C CA . ASP A 1 199 ? 5.741 14.616 9.187 1.00 58.31 199 ASP A CA 1
ATOM 1601 C C . ASP A 1 199 ? 6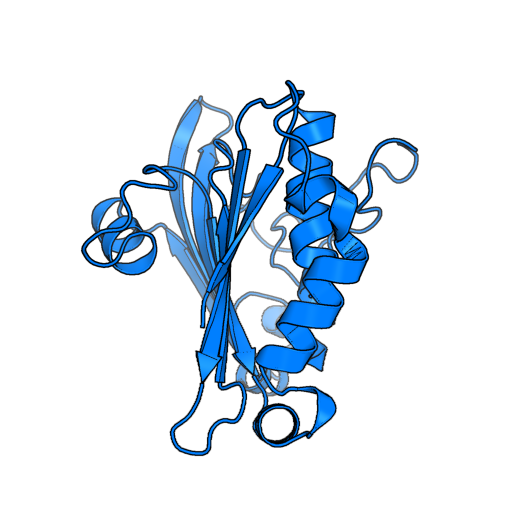.185 13.654 8.088 1.00 58.31 199 ASP A C 1
ATOM 1603 O O . ASP A 1 199 ? 6.198 12.434 8.291 1.00 58.31 199 ASP A O 1
ATOM 1607 N N . MET A 1 200 ? 6.444 14.198 6.899 1.00 58.06 200 MET A N 1
ATOM 1608 C CA . MET A 1 200 ? 6.956 13.417 5.785 1.00 58.06 200 MET A CA 1
ATOM 1609 C C . MET A 1 200 ? 8.474 13.493 5.728 1.00 58.06 200 MET A C 1
ATOM 1611 O O . MET A 1 200 ? 9.059 14.572 5.666 1.00 58.06 200 MET A O 1
ATOM 1615 N N . SER A 1 201 ? 9.115 12.333 5.686 1.00 59.88 201 SER A N 1
ATOM 1616 C CA . SER A 1 201 ? 10.546 12.207 5.434 1.00 59.88 201 SER A CA 1
ATOM 1617 C C . SER A 1 201 ? 10.770 11.447 4.132 1.00 59.88 201 SER A C 1
ATOM 1619 O O . SER A 1 201 ? 10.012 10.547 3.776 1.00 59.88 201 SER A O 1
ATOM 1621 N N . LEU A 1 202 ? 11.788 11.866 3.384 1.00 55.59 202 LEU A N 1
ATOM 1622 C CA . LEU A 1 202 ? 12.212 11.234 2.138 1.00 55.59 202 LEU A CA 1
ATOM 1623 C C . LEU A 1 202 ? 13.637 10.729 2.326 1.00 55.59 202 LEU A C 1
ATOM 1625 O O . LEU A 1 202 ? 14.528 11.527 2.629 1.00 55.59 202 LEU A O 1
ATOM 1629 N N . SER A 1 203 ? 13.843 9.429 2.137 1.00 60.28 203 SER A N 1
ATOM 1630 C CA . SER A 1 203 ? 15.164 8.801 2.187 1.00 60.28 203 SER A CA 1
ATOM 1631 C C . SER A 1 203 ? 15.495 8.102 0.868 1.00 60.28 203 SER A C 1
ATOM 1633 O O . SER A 1 203 ? 14.610 7.532 0.224 1.00 60.28 203 SER A O 1
ATOM 1635 N N . LEU A 1 204 ? 16.778 8.152 0.509 1.00 56.53 204 LEU A N 1
ATOM 1636 C CA . LEU A 1 204 ? 17.419 7.325 -0.516 1.00 56.53 204 LEU A CA 1
ATOM 1637 C C . LEU A 1 204 ? 18.124 6.153 0.172 1.00 56.53 204 LEU A C 1
ATOM 1639 O O . LEU A 1 204 ? 18.711 6.408 1.252 1.00 56.53 204 LEU A O 1
#

Secondary structure (DSSP, 8-state):
-HHHHHHHHHHHHHTT-SSEEEEEEEEEPTTSSEEEEEEEE--TT-STTTTS-GGGSTTSTT---S-TT-TT-S-SSS-HHHHHHHHHEEEEEEEEEEE-TTS-EEEEEEEEEHHHHTT-SSTTGGGS-SEEEEE-HHHHHHHHS-TT-TTT-SSSEEEEEEE-HHHHS-GGG-HHHHHHHHHHHTTTTTT---TT-EEEEEE-

Foldseek 3Di:
DVLVVLQQLLVLVVVVPFPKAWEWEFDADPVQFTFKIKIWIQDFAADPQCVPDALSHLQFQNPFDPDQPDPSGPPNGSCRVVVVLLVWAQKKWKWAWHADPVRDIWIKIFMARLVVLVVDPDVRVSRGTPDIDTDDLVVSCVPNPPPPPPPRDSHTMMMMRGGDPVRRPDPCRRLVNVVVVVCVVCVVLCPDNDGSGHPYDYYD

Sequence (204 aa):
MTDTLDNVLGLTKAQNLKKIRCLVTLIENLSGGLYCVEFRDNLPSGFKDIMEEGAANPFNMAHTRSGHHDDNETSEFGIGYKDGAIVMADRLEVYTHYTRENGQEGYAKVVLDFEEMCKIENPEDSYEPTEHVEITRQEFMKEYNPENSDEIGDRGSLIRWYMRKDNQDHHDSRPEQIQQKLANTYSECFREGGANFVDMSLSL

pLDDT: mean 78.69, std 14.72, range [37.88, 96.62]

Radius of gyration: 16.71 Å; chains: 1; bounding box: 43×40×37 Å